Protein AF-A0A410QGA3-F1 (afdb_monomer_lite)

Radius of gyration: 36.35 Å; chains: 1; bounding box: 73×44×109 Å

InterPro domains:
  IPR036890 Histidine kinase/HSP90-like ATPase superfamily [G3DSA:3.30.565.10] (127-209)

Secondary structure (DSSP, 8-state):
---HHHHHHHHHHHHHHHHHHHHHHH-SS--HHHHHHHHHHHHHHHHHHHHHHHHHHHHHHHHHHHHHHHHHHHHHHHHHHHHHHHHHHHHHHHHHHHHHHHHHHHHHHTT-HHHHHHHHHHHHHHHH--------S-HHHHHHHHHHHHHHTTS-EEEEEE----S--SS-HHHHHHHHHHHHHHHHHHHHH--S-EEEEEE--------

Organism: NCBI:txid2507161

Foldseek 3Di:
DQDPVLVVLVVLLVVLVVVLVCVVPVDPDDDPVRVVVSVVSVVSSVVSVVVNVVSVVVVVVVVVVVVVVVVVVVVVVVVVVVVVVVVVVVVVVVVVVVVLVVVLVVCVVVVVVVVSVVSVVVVVCVVVVLPQLDDELDPLVSVLCSVLVSVCPPLQAAEAEADYDDNDDPDDSVVCCVVVNVVSVVLVVVSVPDPDHHYDHYHDDDPPPPD

Structure (mmCIF, N/CA/C/O backbone):
data_AF-A0A410QGA3-F1
#
_entry.id   AF-A0A410QGA3-F1
#
loop_
_atom_site.group_PDB
_atom_site.id
_atom_site.type_symbol
_atom_site.label_atom_id
_atom_site.label_alt_id
_atom_site.label_comp_id
_atom_site.label_asym_id
_atom_site.label_entity_id
_atom_site.label_seq_id
_atom_site.pdbx_PDB_ins_code
_atom_site.Cartn_x
_atom_site.Cartn_y
_atom_site.Cartn_z
_atom_site.occupancy
_atom_site.B_iso_or_equiv
_atom_site.auth_seq_id
_atom_site.auth_comp_id
_atom_site.auth_asym_id
_atom_site.auth_atom_id
_atom_site.pdbx_PDB_model_num
ATOM 1 N N . MET A 1 1 ? 18.712 10.069 -14.260 1.00 44.59 1 MET A N 1
ATOM 2 C CA . MET A 1 1 ? 19.405 10.959 -15.210 1.00 44.59 1 MET A CA 1
ATOM 3 C C . MET A 1 1 ? 19.991 10.062 -16.269 1.00 44.59 1 MET A C 1
ATOM 5 O O . MET A 1 1 ? 20.622 9.086 -15.892 1.00 44.59 1 MET A O 1
ATOM 9 N N . ILE A 1 2 ? 19.687 10.317 -17.537 1.00 56.00 2 ILE A N 1
ATOM 10 C CA . ILE A 1 2 ? 20.274 9.552 -18.640 1.00 56.00 2 ILE A CA 1
ATOM 11 C C . ILE A 1 2 ? 21.758 9.961 -18.711 1.00 56.00 2 ILE A C 1
ATOM 13 O O . ILE A 1 2 ? 22.022 11.168 -18.710 1.00 56.00 2 ILE A O 1
ATOM 17 N N . PRO A 1 3 ? 22.709 9.014 -18.679 1.00 68.19 3 PRO A N 1
ATOM 18 C CA . PRO A 1 3 ? 24.133 9.284 -18.856 1.00 68.19 3 PRO A CA 1
ATOM 19 C C . PRO A 1 3 ? 24.414 10.159 -20.086 1.00 68.19 3 PRO A C 1
ATOM 21 O O . PRO A 1 3 ? 23.788 10.001 -21.133 1.00 68.19 3 PRO A O 1
ATOM 24 N N . GLN A 1 4 ? 25.377 11.082 -19.988 1.00 64.75 4 GLN A N 1
ATOM 25 C CA . GLN A 1 4 ? 25.754 11.947 -21.118 1.00 64.75 4 GLN A CA 1
ATOM 26 C C . GLN A 1 4 ? 26.263 11.146 -22.333 1.00 64.75 4 GLN A C 1
ATOM 28 O O . GLN A 1 4 ? 26.111 11.601 -23.463 1.00 64.75 4 GLN A O 1
ATOM 33 N N . SER A 1 5 ? 26.795 9.935 -22.122 1.00 65.81 5 SER A N 1
ATOM 34 C CA . SER A 1 5 ? 27.219 8.999 -23.175 1.00 65.81 5 SER A CA 1
ATOM 35 C C . SER A 1 5 ? 26.086 8.559 -24.106 1.00 65.81 5 SER A C 1
ATOM 37 O O . SER A 1 5 ? 26.308 8.357 -25.300 1.00 65.81 5 SER A O 1
ATOM 39 N N . ASP A 1 6 ? 24.860 8.454 -23.596 1.00 76.50 6 ASP A N 1
ATOM 40 C CA . ASP A 1 6 ? 23.745 7.861 -24.342 1.00 76.50 6 ASP A CA 1
ATOM 41 C C . ASP A 1 6 ? 23.183 8.846 -25.372 1.00 76.50 6 ASP A C 1
ATOM 43 O O . ASP A 1 6 ? 22.709 8.455 -26.442 1.00 76.50 6 ASP A O 1
ATOM 47 N N . TRP A 1 7 ? 23.317 10.146 -25.093 1.00 81.38 7 TRP A N 1
ATOM 48 C CA . TRP A 1 7 ? 22.999 11.214 -26.038 1.00 81.38 7 TRP A CA 1
ATOM 49 C C . TRP A 1 7 ? 23.918 11.176 -27.257 1.00 81.38 7 TRP A C 1
ATOM 51 O O . TRP A 1 7 ? 23.434 11.282 -28.383 1.00 81.38 7 TRP A O 1
ATOM 61 N N . PHE A 1 8 ? 25.221 10.952 -27.056 1.00 81.69 8 PHE A N 1
ATOM 62 C CA . PHE A 1 8 ? 26.168 10.810 -28.164 1.00 81.69 8 PHE A CA 1
ATOM 63 C C . PHE A 1 8 ? 25.843 9.596 -29.038 1.00 81.69 8 PHE A C 1
ATOM 65 O O . PHE A 1 8 ? 25.828 9.728 -30.260 1.00 81.69 8 PHE A O 1
ATOM 72 N N . SER A 1 9 ? 25.513 8.446 -28.436 1.00 82.00 9 SER A N 1
ATOM 73 C CA . SER A 1 9 ? 25.110 7.246 -29.187 1.00 82.00 9 SER A CA 1
ATOM 74 C C . SER A 1 9 ? 23.821 7.476 -29.989 1.00 82.00 9 SER A C 1
ATOM 76 O O . SER A 1 9 ? 23.751 7.153 -31.174 1.00 82.00 9 SER A O 1
ATOM 78 N N . THR A 1 10 ? 22.823 8.136 -29.393 1.00 85.19 10 THR A N 1
ATOM 79 C CA . THR A 1 10 ? 21.545 8.444 -30.061 1.00 85.19 10 THR A CA 1
ATOM 80 C C . THR A 1 10 ? 21.729 9.383 -31.257 1.00 85.19 10 THR A C 1
ATOM 82 O O . THR A 1 10 ? 21.178 9.149 -32.337 1.00 85.19 10 THR A O 1
ATOM 85 N N . ILE A 1 11 ? 22.530 10.439 -31.086 1.00 87.50 11 ILE A N 1
ATOM 86 C CA . ILE A 1 11 ? 22.855 11.387 -32.158 1.00 87.50 11 ILE A CA 1
ATOM 87 C C . ILE A 1 11 ? 23.647 10.676 -33.262 1.00 87.50 11 ILE A C 1
ATOM 89 O O . ILE A 1 11 ? 23.339 10.849 -34.439 1.00 87.50 11 ILE A O 1
ATOM 93 N N . PHE A 1 12 ? 24.612 9.826 -32.897 1.00 86.56 12 PHE A N 1
ATOM 94 C CA . PHE A 1 12 ? 25.400 9.046 -33.849 1.00 86.56 12 PHE A CA 1
ATOM 95 C C . PHE A 1 12 ? 24.529 8.106 -34.695 1.00 86.56 12 PHE A C 1
ATOM 97 O O . PHE A 1 12 ? 24.629 8.129 -35.920 1.00 86.56 12 PHE A O 1
ATOM 104 N N . VAL A 1 13 ? 23.626 7.338 -34.074 1.00 89.75 13 VAL A N 1
ATOM 105 C CA . VAL A 1 13 ? 22.686 6.451 -34.787 1.00 89.75 13 VAL A CA 1
ATOM 106 C C . VAL A 1 13 ? 21.784 7.250 -35.735 1.00 89.75 13 VAL A C 1
ATOM 108 O O . VAL A 1 13 ? 21.559 6.842 -36.877 1.00 89.75 13 VAL A O 1
ATOM 111 N N . SER A 1 14 ? 21.308 8.420 -35.301 1.00 88.94 14 SER A N 1
ATOM 112 C CA . SER A 1 14 ? 20.439 9.289 -36.109 1.00 88.94 14 SER A CA 1
ATOM 113 C C . SER A 1 14 ? 21.168 9.878 -37.325 1.00 88.94 14 SER A C 1
ATOM 115 O O . SER A 1 14 ? 20.629 9.902 -38.428 1.00 88.94 14 SER A O 1
ATOM 117 N N . LEU A 1 15 ? 22.421 10.309 -37.159 1.00 89.94 15 LEU A N 1
ATOM 118 C CA . LEU A 1 15 ? 23.240 10.829 -38.259 1.00 89.94 15 LEU A CA 1
ATOM 119 C C . LEU A 1 15 ? 23.671 9.725 -39.232 1.00 89.94 15 LEU A C 1
ATOM 121 O O . LEU A 1 15 ? 23.645 9.928 -40.445 1.00 89.94 15 LEU A O 1
ATOM 125 N N . ALA A 1 16 ? 24.039 8.552 -38.715 1.00 88.50 16 ALA A N 1
ATOM 126 C CA . ALA A 1 16 ? 24.460 7.423 -39.535 1.00 88.50 16 ALA A CA 1
ATOM 127 C C . ALA A 1 16 ? 23.301 6.859 -40.375 1.00 88.50 16 ALA A C 1
ATOM 129 O O . ALA A 1 16 ? 23.488 6.592 -41.560 1.00 88.50 16 ALA A O 1
ATOM 130 N N . SER A 1 17 ? 22.096 6.755 -39.806 1.00 88.88 17 SER A N 1
ATOM 131 C CA . SER A 1 17 ? 20.896 6.348 -40.555 1.00 88.88 17 SER A CA 1
ATOM 132 C C . SER A 1 17 ? 20.507 7.363 -41.635 1.00 88.88 17 SER A C 1
ATOM 134 O O . SER A 1 17 ? 20.181 6.971 -42.756 1.00 88.88 17 SER A O 1
ATOM 136 N N . LEU A 1 18 ? 20.626 8.667 -41.358 1.00 90.00 18 LEU A N 1
ATOM 137 C CA . LEU A 1 18 ? 20.411 9.714 -42.361 1.00 90.00 18 LEU A CA 1
ATOM 138 C C . LEU A 1 18 ? 21.442 9.635 -43.501 1.00 90.00 18 LEU A C 1
ATOM 140 O O . LEU A 1 18 ? 21.077 9.721 -44.672 1.00 90.00 18 LEU A O 1
ATOM 144 N N . TYR A 1 19 ? 22.721 9.419 -43.179 1.00 88.38 19 TYR A N 1
ATOM 145 C CA . TYR A 1 19 ? 23.780 9.234 -44.176 1.00 88.38 19 TYR A CA 1
ATOM 146 C C . TYR A 1 19 ? 23.541 8.006 -45.066 1.00 88.38 19 TYR A C 1
ATOM 148 O O . TYR A 1 19 ? 23.696 8.088 -46.288 1.00 88.38 19 TYR A O 1
ATOM 156 N N . GLN A 1 20 ? 23.133 6.881 -44.468 1.00 87.25 20 GLN A N 1
ATOM 157 C CA . GLN A 1 20 ? 22.775 5.659 -45.192 1.00 87.25 20 GLN A CA 1
ATOM 158 C C . GLN A 1 20 ? 21.596 5.906 -46.140 1.00 87.25 20 GLN A C 1
ATOM 160 O O . GLN A 1 20 ? 21.662 5.535 -47.311 1.00 87.25 20 GLN A O 1
ATOM 165 N N . PHE A 1 21 ? 20.553 6.592 -45.664 1.00 88.44 21 PHE A N 1
ATOM 166 C CA . PHE A 1 21 ? 19.377 6.937 -46.460 1.00 88.44 21 PHE A CA 1
ATOM 167 C C . PHE A 1 21 ? 19.730 7.836 -47.654 1.00 88.44 21 PHE A C 1
ATOM 169 O O . PHE A 1 21 ? 19.384 7.522 -48.790 1.00 88.44 21 PHE A O 1
ATOM 176 N N . VAL A 1 22 ? 20.483 8.918 -47.431 1.00 88.38 22 VAL A N 1
ATOM 177 C CA . VAL A 1 22 ? 20.913 9.826 -48.510 1.00 88.38 22 VAL A CA 1
ATOM 178 C C . VAL A 1 22 ? 21.807 9.102 -49.514 1.00 88.38 22 VAL A C 1
ATOM 180 O O . VAL A 1 22 ? 21.615 9.252 -50.719 1.00 88.38 22 VAL A O 1
ATOM 183 N N . SER A 1 23 ? 22.748 8.280 -49.042 1.00 83.81 23 SER A N 1
ATOM 184 C CA . SER A 1 23 ? 23.630 7.511 -49.925 1.00 83.81 23 SER A CA 1
ATOM 185 C C . SER A 1 23 ? 22.852 6.534 -50.803 1.00 83.81 23 SER A C 1
ATOM 187 O O . SER A 1 23 ? 23.203 6.397 -51.973 1.00 83.81 23 SER A O 1
ATOM 189 N N . PHE A 1 24 ? 21.796 5.911 -50.265 1.00 84.44 24 PHE A N 1
ATOM 190 C CA . PHE A 1 24 ? 20.929 4.988 -50.997 1.00 84.44 24 PHE A CA 1
ATOM 191 C C . PHE A 1 24 ? 20.156 5.670 -52.137 1.00 84.44 24 PHE A C 1
ATOM 193 O O . PHE A 1 24 ? 20.068 5.120 -53.229 1.00 84.44 24 PHE A O 1
ATOM 200 N N . PHE A 1 25 ? 19.620 6.874 -51.902 1.00 83.56 25 PHE A N 1
ATOM 201 C CA . PHE A 1 25 ? 18.799 7.595 -52.886 1.00 83.56 25 PHE A CA 1
ATOM 202 C C . PHE A 1 25 ? 19.602 8.444 -53.879 1.00 83.56 25 PHE A C 1
ATOM 204 O O . PHE A 1 25 ? 19.176 8.612 -55.020 1.00 83.56 25 PHE A O 1
ATOM 211 N N . ALA A 1 26 ? 20.742 9.004 -53.466 1.00 81.75 26 ALA A N 1
ATOM 212 C CA . ALA A 1 26 ? 21.523 9.915 -54.304 1.00 81.75 26 ALA A CA 1
ATOM 213 C C . ALA A 1 26 ? 22.418 9.190 -55.323 1.00 81.75 26 ALA A C 1
ATOM 215 O O . ALA A 1 26 ? 22.763 9.768 -56.353 1.00 81.75 26 ALA A O 1
ATOM 216 N N . ASN A 1 27 ? 22.797 7.935 -55.057 1.00 75.69 27 ASN A N 1
ATOM 217 C CA . ASN A 1 27 ? 23.694 7.172 -55.923 1.00 75.69 27 ASN A CA 1
ATOM 218 C C . ASN A 1 27 ? 22.925 6.033 -56.608 1.00 75.69 27 ASN A C 1
ATOM 220 O O . ASN A 1 27 ? 22.592 5.036 -55.979 1.00 75.69 27 ASN A O 1
ATOM 224 N N . GLY A 1 28 ? 22.663 6.166 -57.914 1.00 66.62 28 GLY A N 1
ATOM 225 C CA . GLY A 1 28 ? 21.953 5.147 -58.707 1.00 66.62 28 GLY A CA 1
ATOM 226 C C . GLY A 1 28 ? 22.760 3.868 -58.990 1.00 66.62 28 GLY A C 1
ATOM 227 O O . GLY A 1 28 ? 22.187 2.848 -59.360 1.00 66.62 28 GLY A O 1
ATOM 228 N N . SER A 1 29 ? 24.083 3.901 -58.800 1.00 75.88 29 SER A N 1
ATOM 229 C CA . SER A 1 29 ? 24.975 2.737 -58.871 1.00 75.88 29 SER A CA 1
ATOM 230 C C . SER A 1 29 ? 26.088 2.873 -57.836 1.00 75.88 29 SER A C 1
ATOM 232 O O . SER A 1 29 ? 26.746 3.913 -57.787 1.00 75.88 29 SER A O 1
ATOM 234 N N . PHE A 1 30 ? 26.334 1.829 -57.043 1.00 78.38 30 PHE A N 1
ATOM 235 C CA . PHE A 1 30 ? 27.370 1.844 -56.008 1.00 78.38 30 PHE A CA 1
ATOM 236 C C . PHE A 1 30 ? 28.680 1.247 -56.518 1.00 78.38 30 PHE A C 1
ATOM 238 O O . PHE A 1 30 ? 28.709 0.127 -57.030 1.00 78.38 30 PHE A O 1
ATOM 245 N N . GLY A 1 31 ? 29.787 1.964 -56.320 1.00 85.06 31 GLY A N 1
ATOM 246 C CA . GLY A 1 31 ? 31.123 1.385 -56.478 1.00 85.06 31 GLY A CA 1
ATOM 247 C C . GLY A 1 31 ? 31.445 0.388 -55.354 1.00 85.06 31 GLY A C 1
ATOM 248 O O . GLY A 1 31 ? 30.898 0.480 -54.254 1.00 85.06 31 GLY A O 1
ATOM 249 N N . GLN A 1 32 ? 32.383 -0.537 -55.587 1.00 84.44 32 GLN A N 1
ATOM 250 C CA . GLN A 1 32 ? 32.784 -1.553 -54.593 1.00 84.44 32 GLN A CA 1
ATOM 251 C C . GLN A 1 32 ? 33.239 -0.941 -53.253 1.00 84.44 32 GLN A C 1
ATOM 253 O O . GLN A 1 32 ? 32.842 -1.413 -52.191 1.00 84.44 32 GLN A O 1
ATOM 258 N N . PHE A 1 33 ? 33.996 0.162 -53.286 1.00 84.81 33 PHE A N 1
ATOM 259 C CA . PHE A 1 33 ? 34.420 0.878 -52.076 1.00 84.81 33 PHE A CA 1
ATOM 260 C C . PHE A 1 33 ? 33.249 1.487 -51.290 1.00 84.81 33 PHE A C 1
ATOM 262 O O . PHE A 1 33 ? 33.234 1.420 -50.063 1.00 84.81 33 PHE A O 1
ATOM 269 N N . GLN A 1 34 ? 32.246 2.046 -51.976 1.00 84.00 34 GLN A N 1
ATOM 270 C CA . GLN A 1 34 ? 31.063 2.619 -51.323 1.00 84.00 34 GLN A CA 1
ATOM 271 C C . GLN A 1 34 ? 30.225 1.535 -50.639 1.00 84.00 34 GLN A C 1
ATOM 273 O O . GLN A 1 34 ? 29.766 1.742 -49.519 1.00 84.00 34 GLN A O 1
ATOM 278 N N . MET A 1 35 ? 30.083 0.359 -51.261 1.00 84.81 35 MET A N 1
ATOM 279 C CA . MET A 1 35 ? 29.397 -0.778 -50.636 1.00 84.81 35 MET A CA 1
ATOM 280 C C . MET A 1 35 ? 30.073 -1.218 -49.333 1.00 84.81 35 MET A C 1
ATOM 282 O O . MET A 1 35 ? 29.385 -1.437 -48.339 1.00 84.81 35 MET A O 1
ATOM 286 N N . ILE A 1 36 ? 31.408 -1.288 -49.300 1.00 89.19 36 ILE A N 1
ATOM 287 C CA . ILE A 1 36 ? 32.149 -1.651 -48.081 1.00 89.19 36 ILE A CA 1
ATOM 288 C C . ILE A 1 36 ? 31.899 -0.626 -46.962 1.00 89.19 36 ILE A C 1
ATOM 290 O O . ILE A 1 36 ? 31.617 -1.014 -45.829 1.00 89.19 36 ILE A O 1
ATOM 294 N N . ILE A 1 37 ? 31.934 0.674 -47.276 1.00 88.00 37 ILE A N 1
ATOM 295 C CA . ILE A 1 37 ? 31.664 1.747 -46.302 1.00 88.00 37 ILE A CA 1
ATOM 296 C C . ILE A 1 37 ? 30.231 1.654 -45.758 1.00 88.00 37 ILE A C 1
ATOM 298 O O . ILE A 1 37 ? 30.026 1.785 -44.550 1.00 88.00 37 ILE A O 1
ATOM 302 N N . LEU A 1 38 ? 29.245 1.387 -46.619 1.00 87.31 38 LEU A N 1
ATOM 303 C CA . LEU A 1 38 ? 27.849 1.224 -46.207 1.00 87.31 38 LEU A CA 1
ATOM 304 C C . LEU A 1 38 ? 27.666 0.018 -45.280 1.00 87.31 38 LEU A C 1
ATOM 306 O O . LEU A 1 38 ? 27.016 0.148 -44.247 1.00 87.31 38 LEU A O 1
ATOM 310 N N . ILE A 1 39 ? 28.283 -1.126 -45.591 1.00 89.88 39 ILE A N 1
ATOM 311 C CA . ILE A 1 39 ? 28.219 -2.328 -44.743 1.00 89.88 39 ILE A CA 1
ATOM 312 C C . ILE A 1 39 ? 28.819 -2.052 -43.359 1.00 89.88 39 ILE A C 1
ATOM 314 O O . ILE A 1 39 ? 28.205 -2.380 -42.344 1.00 89.88 39 ILE A O 1
ATOM 318 N N . ILE A 1 40 ? 29.987 -1.404 -43.301 1.00 91.50 40 ILE A N 1
ATOM 319 C CA . ILE A 1 40 ? 30.635 -1.035 -42.033 1.00 91.50 40 ILE A CA 1
ATOM 320 C C . ILE A 1 40 ? 29.764 -0.049 -41.247 1.00 91.50 40 ILE A C 1
ATOM 322 O O . ILE A 1 40 ? 29.589 -0.211 -40.040 1.00 91.50 40 ILE A O 1
ATOM 326 N N . SER A 1 41 ? 29.179 0.944 -41.921 1.00 88.75 41 SER A N 1
ATOM 327 C CA . SER A 1 41 ? 28.261 1.901 -41.300 1.00 88.75 41 SER A CA 1
ATOM 328 C C . SER A 1 41 ? 27.035 1.201 -40.706 1.00 88.75 41 SER A C 1
ATOM 330 O O . SER A 1 41 ? 26.681 1.476 -39.561 1.00 88.75 41 SER A O 1
ATOM 332 N N . ILE A 1 42 ? 26.430 0.257 -41.436 1.00 90.56 42 ILE A N 1
ATOM 333 C CA . ILE A 1 42 ? 25.271 -0.521 -40.975 1.00 90.56 42 ILE A CA 1
ATOM 334 C C . ILE A 1 42 ? 25.635 -1.363 -39.748 1.00 90.56 42 ILE A C 1
ATOM 336 O O . ILE A 1 42 ? 24.894 -1.377 -38.760 1.00 90.56 42 ILE A O 1
ATOM 340 N N . LEU A 1 43 ? 26.784 -2.039 -39.769 1.00 92.81 43 LEU A N 1
ATOM 341 C CA . LEU A 1 43 ? 27.276 -2.803 -38.621 1.00 92.81 43 LEU A CA 1
ATOM 342 C C . LEU A 1 43 ? 27.504 -1.901 -37.401 1.00 92.81 43 LEU A C 1
ATOM 344 O O . LEU A 1 43 ? 27.057 -2.234 -36.305 1.00 92.81 43 LEU A O 1
ATOM 348 N N . GLY A 1 44 ? 28.114 -0.730 -37.601 1.00 90.44 44 GLY A N 1
ATOM 349 C CA . GLY A 1 44 ? 28.316 0.263 -36.547 1.00 90.44 44 GLY A CA 1
ATOM 350 C C . GLY A 1 44 ? 27.001 0.757 -35.943 1.00 90.44 44 GLY A C 1
ATOM 351 O O . GLY A 1 44 ? 26.870 0.819 -34.721 1.00 90.44 44 GLY A O 1
ATOM 352 N N . THR A 1 45 ? 25.993 1.040 -36.776 1.00 91.38 45 THR A N 1
ATOM 353 C CA . THR A 1 45 ? 24.663 1.435 -36.287 1.00 91.38 45 THR A CA 1
ATOM 354 C C . THR A 1 45 ? 23.975 0.324 -35.505 1.00 91.38 45 THR A C 1
ATOM 356 O O . THR A 1 45 ? 23.411 0.599 -34.451 1.00 91.38 45 THR A O 1
ATOM 359 N N . ASN A 1 46 ? 24.064 -0.930 -35.957 1.00 91.31 46 ASN A N 1
ATOM 360 C CA . ASN A 1 46 ? 23.488 -2.064 -35.230 1.00 91.31 46 ASN A CA 1
ATOM 361 C C . ASN A 1 46 ? 24.150 -2.245 -33.861 1.00 91.31 46 ASN A C 1
ATOM 363 O O . ASN A 1 46 ? 23.458 -2.428 -32.863 1.00 91.31 46 ASN A O 1
ATOM 367 N N . PHE A 1 47 ? 25.477 -2.132 -33.793 1.00 92.44 47 PHE A N 1
ATOM 368 C CA . PHE A 1 47 ? 26.200 -2.218 -32.527 1.00 92.44 47 PHE A CA 1
ATOM 369 C C . PHE A 1 47 ? 25.806 -1.092 -31.558 1.00 92.44 47 PHE A C 1
ATOM 371 O O . PHE A 1 47 ? 25.547 -1.346 -30.383 1.00 92.44 47 PHE A O 1
ATOM 378 N N . ALA A 1 48 ? 25.689 0.143 -32.055 1.00 90.50 48 ALA A N 1
ATOM 379 C CA . ALA A 1 48 ? 25.243 1.279 -31.250 1.00 90.50 48 ALA A CA 1
ATOM 380 C C . ALA A 1 48 ? 23.800 1.105 -30.738 1.00 90.50 48 ALA A C 1
ATOM 382 O O . ALA A 1 48 ? 23.514 1.446 -29.589 1.00 90.50 48 ALA A O 1
ATOM 383 N N . ILE A 1 49 ? 22.908 0.532 -31.555 1.00 90.56 49 ILE A N 1
ATOM 384 C CA . ILE A 1 49 ? 21.533 0.202 -31.152 1.00 90.56 49 ILE A CA 1
ATOM 385 C C . ILE A 1 49 ? 21.526 -0.852 -30.040 1.00 90.56 49 ILE A C 1
ATOM 387 O O . ILE A 1 49 ? 20.820 -0.661 -29.053 1.00 90.56 49 ILE A O 1
ATOM 391 N N . LEU A 1 50 ? 22.316 -1.926 -30.158 1.00 91.31 50 LEU A N 1
ATOM 392 C CA . LEU A 1 50 ? 22.416 -2.959 -29.116 1.00 91.31 50 LEU A CA 1
ATOM 393 C C . LEU A 1 50 ? 22.908 -2.371 -27.786 1.00 91.31 50 LEU A C 1
ATOM 395 O O . LEU A 1 50 ? 22.289 -2.587 -26.748 1.00 91.31 50 LEU A O 1
ATOM 399 N N . PHE A 1 51 ? 23.953 -1.542 -27.827 1.00 90.31 51 PHE A N 1
ATOM 400 C CA . PHE A 1 51 ? 24.469 -0.859 -26.639 1.00 90.31 51 PHE A CA 1
ATOM 401 C C . PHE A 1 51 ? 23.423 0.055 -25.972 1.00 90.31 51 PHE A C 1
ATOM 403 O O . PHE A 1 51 ? 23.285 0.095 -24.744 1.00 90.31 51 PHE A O 1
ATOM 410 N N . LEU A 1 52 ? 22.669 0.797 -26.787 1.00 89.56 52 LEU A N 1
ATOM 411 C CA . LEU A 1 52 ? 21.623 1.693 -26.303 1.00 89.56 52 LEU A CA 1
ATOM 412 C C . LEU A 1 52 ? 20.443 0.906 -25.719 1.00 89.56 52 LEU A C 1
ATOM 414 O O . LEU A 1 52 ? 19.890 1.306 -24.694 1.00 89.56 52 LEU A O 1
ATOM 418 N N . TYR A 1 53 ? 20.089 -0.227 -26.329 1.00 91.12 53 TYR A N 1
ATOM 419 C CA . TYR A 1 53 ? 19.056 -1.128 -25.829 1.00 91.12 53 TYR A CA 1
ATOM 420 C C . TYR A 1 53 ? 19.399 -1.668 -24.438 1.00 91.12 53 TYR A C 1
ATOM 422 O O . TYR A 1 53 ? 18.575 -1.549 -23.531 1.00 91.12 53 TYR A O 1
ATOM 430 N N . ASP A 1 54 ? 20.617 -2.177 -24.237 1.00 91.06 54 ASP A N 1
ATOM 431 C CA . ASP A 1 54 ? 21.056 -2.708 -22.939 1.00 91.06 54 ASP A CA 1
ATOM 432 C C . ASP A 1 54 ? 21.012 -1.638 -21.841 1.00 91.06 54 ASP A C 1
ATOM 434 O O . ASP A 1 54 ? 20.509 -1.870 -20.736 1.00 91.06 54 ASP A O 1
ATOM 438 N N . THR A 1 55 ? 21.469 -0.425 -22.162 1.00 88.62 55 THR A N 1
ATOM 439 C CA . THR A 1 55 ? 21.442 0.703 -21.223 1.00 88.62 55 THR A CA 1
ATOM 440 C C . THR A 1 55 ? 20.010 1.115 -20.875 1.00 88.62 55 THR A C 1
ATOM 442 O O . THR A 1 55 ? 19.677 1.309 -19.697 1.00 88.62 55 THR A O 1
ATOM 445 N N . LEU A 1 56 ? 19.125 1.202 -21.876 1.00 89.69 56 LEU A N 1
ATOM 446 C CA . LEU A 1 56 ? 17.710 1.492 -21.651 1.00 89.69 56 LEU A CA 1
ATOM 447 C C . LEU A 1 56 ? 17.055 0.412 -20.792 1.00 89.69 56 LEU A C 1
ATOM 449 O O . LEU A 1 56 ? 16.382 0.753 -19.816 1.00 89.69 56 LEU A O 1
ATOM 453 N N . TYR A 1 57 ? 17.289 -0.860 -21.107 1.00 92.75 57 TYR A N 1
ATOM 454 C CA . TYR A 1 57 ? 16.748 -1.994 -20.368 1.00 92.75 57 TYR A CA 1
ATOM 455 C C . TYR A 1 57 ? 17.163 -1.950 -18.894 1.00 92.75 57 TYR A C 1
ATOM 457 O O . TYR A 1 57 ? 16.304 -2.007 -18.009 1.00 92.75 57 TYR A O 1
ATOM 465 N N . LEU A 1 58 ? 18.452 -1.741 -18.611 1.00 91.69 58 LEU A N 1
ATOM 466 C CA . LEU A 1 58 ? 18.961 -1.645 -17.243 1.00 91.69 58 LEU A CA 1
ATOM 467 C C . LEU A 1 58 ? 18.333 -0.468 -16.483 1.00 91.69 58 LEU A C 1
ATOM 469 O O . LEU A 1 58 ? 17.894 -0.616 -15.339 1.00 91.69 58 LEU A O 1
ATOM 473 N N . SER A 1 59 ? 18.229 0.697 -17.129 1.00 89.62 59 SER A N 1
ATOM 474 C CA . SER A 1 59 ? 17.627 1.889 -16.523 1.00 89.62 59 SER A CA 1
ATOM 475 C C . SER A 1 59 ? 16.134 1.704 -16.220 1.00 89.62 59 SER A C 1
ATOM 477 O O . SER A 1 59 ? 15.644 2.140 -15.172 1.00 89.62 59 SER A O 1
ATOM 479 N N . PHE A 1 60 ? 15.409 1.023 -17.111 1.00 90.94 60 PHE A N 1
ATOM 480 C CA . PHE A 1 60 ? 13.989 0.747 -16.954 1.00 90.94 60 PHE A CA 1
ATOM 481 C C . PHE A 1 60 ? 13.746 -0.302 -15.871 1.00 90.94 60 PHE A C 1
ATOM 483 O O . PHE A 1 60 ? 12.857 -0.116 -15.038 1.00 90.94 60 PHE A O 1
ATOM 490 N N . SER A 1 61 ? 14.574 -1.349 -15.823 1.00 94.94 61 SER A N 1
ATOM 491 C CA . SER A 1 61 ? 14.543 -2.363 -14.768 1.00 94.94 61 SER A CA 1
ATOM 492 C C . SER A 1 61 ? 14.759 -1.726 -13.395 1.00 94.94 61 SER A C 1
ATOM 494 O O . SER A 1 61 ? 13.910 -1.858 -12.516 1.00 94.94 61 SER A O 1
ATOM 496 N N . ALA A 1 62 ? 15.811 -0.914 -13.238 1.00 93.88 62 ALA A N 1
ATOM 497 C CA . ALA A 1 62 ? 16.099 -0.217 -11.983 1.00 93.88 62 ALA A CA 1
ATOM 498 C C . ALA A 1 62 ? 14.972 0.749 -11.567 1.00 93.88 62 ALA A C 1
ATOM 500 O O . ALA A 1 62 ? 14.622 0.863 -10.389 1.00 93.88 62 ALA A O 1
ATOM 501 N N . LYS A 1 63 ? 14.361 1.456 -12.529 1.00 93.00 63 LYS A N 1
ATOM 502 C CA . LYS A 1 63 ? 13.216 2.337 -12.254 1.00 93.00 63 LYS A CA 1
ATOM 503 C C . LYS A 1 63 ? 11.985 1.541 -11.820 1.00 93.00 63 LYS A C 1
ATOM 505 O O . LYS A 1 63 ? 11.298 1.961 -10.890 1.00 93.00 63 LYS A O 1
ATOM 510 N N . THR A 1 64 ? 11.718 0.419 -12.479 1.00 95.75 64 THR A N 1
ATOM 511 C CA . THR A 1 64 ? 10.589 -0.467 -12.176 1.00 95.75 64 THR A CA 1
ATOM 512 C C . THR A 1 64 ? 10.740 -1.070 -10.786 1.00 95.75 64 THR A C 1
ATOM 514 O O . THR A 1 64 ? 9.819 -0.965 -9.979 1.00 95.75 64 THR A O 1
ATOM 517 N N . GLU A 1 65 ? 11.924 -1.588 -10.459 1.00 96.56 65 GLU A N 1
ATOM 518 C CA . GLU A 1 65 ? 12.255 -2.096 -9.127 1.00 96.56 65 GLU A CA 1
ATOM 519 C C . GLU A 1 65 ? 12.049 -1.021 -8.052 1.00 96.56 65 GLU A C 1
ATOM 521 O O . GLU A 1 65 ? 11.374 -1.252 -7.051 1.00 96.56 65 GLU A O 1
ATOM 526 N N . LYS A 1 66 ? 12.524 0.208 -8.291 1.00 96.06 66 LYS A N 1
ATOM 527 C CA . LYS A 1 66 ? 12.329 1.327 -7.358 1.00 96.06 66 LYS A CA 1
ATOM 528 C C . LYS A 1 66 ? 10.853 1.680 -7.148 1.00 96.06 66 LYS A C 1
ATOM 530 O O . LYS A 1 66 ? 10.454 2.010 -6.030 1.00 96.06 66 LYS A O 1
ATOM 535 N N . VAL A 1 67 ? 10.040 1.653 -8.206 1.00 97.06 67 VAL A N 1
ATOM 536 C CA . VAL A 1 67 ? 8.590 1.889 -8.103 1.00 97.06 67 VAL A CA 1
ATOM 537 C C . VAL A 1 67 ? 7.924 0.771 -7.304 1.00 97.06 67 VAL A C 1
ATOM 539 O O . VAL A 1 67 ? 7.130 1.070 -6.412 1.00 97.06 67 VAL A O 1
ATOM 542 N N . LEU A 1 68 ? 8.287 -0.485 -7.570 1.00 97.88 68 LEU A N 1
ATOM 543 C CA . LEU A 1 68 ? 7.762 -1.648 -6.861 1.00 97.88 68 LEU A CA 1
ATOM 544 C C . LEU A 1 68 ? 8.112 -1.600 -5.369 1.00 97.88 68 LEU A C 1
ATOM 546 O O . LEU A 1 68 ? 7.221 -1.711 -4.531 1.00 97.88 68 LEU A O 1
ATOM 550 N N . LEU A 1 69 ? 9.374 -1.330 -5.026 1.00 97.88 69 LEU A N 1
ATOM 551 C CA . LEU A 1 69 ? 9.819 -1.160 -3.639 1.00 97.88 69 LEU A CA 1
ATOM 552 C C . LEU A 1 69 ? 9.058 -0.032 -2.934 1.00 97.88 69 LEU A C 1
ATOM 554 O O . LEU A 1 69 ? 8.634 -0.177 -1.790 1.00 97.88 69 LEU A O 1
ATOM 558 N N . LYS A 1 70 ? 8.812 1.090 -3.621 1.00 97.69 70 LYS A N 1
ATOM 559 C CA . LYS A 1 70 ? 8.021 2.194 -3.060 1.00 97.69 70 LYS A CA 1
ATOM 560 C C . LYS A 1 70 ? 6.568 1.787 -2.798 1.00 97.69 70 LYS A C 1
ATOM 562 O O . LYS A 1 70 ? 5.994 2.197 -1.789 1.00 97.69 70 LYS A O 1
ATOM 567 N N . GLN A 1 71 ? 5.966 0.999 -3.689 1.00 97.00 71 GLN A N 1
ATOM 568 C CA . GLN A 1 71 ? 4.618 0.461 -3.493 1.00 97.00 71 GLN A CA 1
ATOM 569 C C . GLN A 1 71 ? 4.571 -0.525 -2.323 1.00 97.00 71 GLN A C 1
ATOM 571 O O . GLN A 1 71 ? 3.674 -0.417 -1.488 1.00 97.00 71 GLN A O 1
ATOM 576 N N . GLN A 1 72 ? 5.554 -1.424 -2.221 1.00 97.38 72 GLN A N 1
ATOM 577 C CA . GLN A 1 72 ? 5.687 -2.356 -1.101 1.00 97.38 72 GLN A CA 1
ATOM 578 C C . GLN A 1 72 ? 5.832 -1.608 0.226 1.00 97.38 72 GLN A C 1
ATOM 580 O O . GLN A 1 72 ? 5.068 -1.876 1.147 1.00 97.38 72 GLN A O 1
ATOM 585 N N . ASN A 1 73 ? 6.716 -0.609 0.310 1.00 97.94 73 ASN A N 1
ATOM 586 C CA . ASN A 1 73 ? 6.873 0.208 1.516 1.00 97.94 73 ASN A CA 1
ATOM 587 C C . ASN A 1 73 ? 5.562 0.890 1.923 1.00 97.94 73 ASN A C 1
ATOM 589 O O . ASN A 1 73 ? 5.176 0.831 3.085 1.00 97.94 73 ASN A O 1
ATOM 593 N N . LYS A 1 74 ? 4.826 1.468 0.967 1.00 97.62 74 LYS A N 1
ATOM 594 C CA . LYS A 1 74 ? 3.525 2.091 1.247 1.00 97.62 74 LYS A CA 1
ATOM 595 C C . LYS A 1 74 ? 2.487 1.076 1.746 1.00 97.62 74 LYS A C 1
ATOM 597 O O . LYS A 1 74 ? 1.669 1.398 2.607 1.00 97.62 74 LYS A O 1
ATOM 602 N N . ALA A 1 75 ? 2.496 -0.144 1.208 1.00 96.69 75 ALA A N 1
ATOM 603 C CA . ALA A 1 75 ? 1.631 -1.223 1.680 1.00 96.69 75 ALA A CA 1
ATOM 604 C C . ALA A 1 75 ? 2.007 -1.664 3.106 1.00 96.69 75 ALA A C 1
ATOM 606 O O . ALA A 1 75 ? 1.120 -1.799 3.947 1.00 96.69 75 ALA A O 1
ATOM 607 N N . TYR A 1 76 ? 3.305 -1.799 3.396 1.00 96.62 76 TYR A N 1
ATOM 608 C CA . TYR A 1 76 ? 3.817 -2.095 4.735 1.00 96.62 76 TYR A CA 1
ATOM 609 C C . TYR A 1 76 ? 3.441 -1.013 5.752 1.00 96.62 76 TYR A C 1
ATOM 611 O O . TYR A 1 76 ? 2.948 -1.338 6.829 1.00 96.62 76 TYR A O 1
ATOM 619 N N . GLU A 1 77 ? 3.594 0.269 5.414 1.00 97.00 77 GLU A N 1
ATOM 620 C CA . GLU A 1 77 ? 3.169 1.382 6.276 1.00 97.00 77 GLU A CA 1
ATOM 621 C C . GLU A 1 77 ? 1.676 1.299 6.611 1.00 97.00 77 GLU A C 1
ATOM 623 O O . GLU A 1 77 ? 1.286 1.421 7.772 1.00 97.00 77 GLU A O 1
ATOM 628 N N . LYS A 1 78 ? 0.834 1.015 5.609 1.00 96.06 78 LYS A N 1
ATOM 629 C CA . LYS A 1 78 ? -0.606 0.823 5.817 1.00 96.06 78 LYS A CA 1
ATOM 630 C C . LYS A 1 78 ? -0.898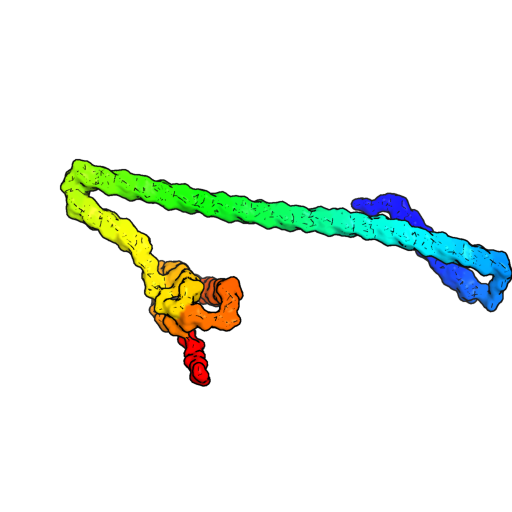 -0.379 6.720 1.00 96.06 78 LYS A C 1
ATOM 632 O O . LYS A 1 78 ? -1.783 -0.303 7.568 1.00 96.06 78 LYS A O 1
ATOM 637 N N . GLN A 1 79 ? -0.168 -1.480 6.556 1.00 92.88 79 GLN A N 1
ATOM 638 C CA . GLN A 1 79 ? -0.317 -2.660 7.406 1.00 92.88 79 GLN A CA 1
ATOM 639 C C . GLN A 1 79 ? 0.075 -2.365 8.861 1.00 92.88 79 GLN A C 1
ATOM 641 O O . GLN A 1 79 ? -0.624 -2.793 9.779 1.00 92.88 79 GLN A O 1
ATOM 646 N N . LEU A 1 80 ? 1.146 -1.597 9.079 1.00 96.00 80 LEU A N 1
ATOM 647 C CA . LEU A 1 80 ? 1.557 -1.158 10.413 1.00 96.00 80 LEU A CA 1
ATOM 648 C C . LEU A 1 80 ? 0.514 -0.242 11.061 1.00 96.00 80 LEU A C 1
ATOM 650 O O . LEU A 1 80 ? 0.231 -0.402 12.246 1.00 96.00 80 LEU A O 1
ATOM 654 N N . ASP A 1 81 ? -0.088 0.679 10.306 1.00 96.31 81 ASP A N 1
ATOM 655 C CA . ASP A 1 81 ? -1.172 1.535 10.806 1.00 96.31 81 ASP A CA 1
ATOM 656 C C . ASP A 1 81 ? -2.399 0.713 11.242 1.00 96.31 81 ASP A C 1
ATOM 658 O O . ASP A 1 81 ? -2.929 0.906 12.337 1.00 96.31 81 ASP A O 1
ATOM 662 N N . LEU A 1 82 ? -2.807 -0.270 10.432 1.00 93.62 82 LEU A N 1
ATOM 663 C CA . LEU A 1 82 ? -3.891 -1.192 10.787 1.00 93.62 82 LEU A CA 1
ATOM 664 C C . LEU A 1 82 ? -3.562 -2.009 12.042 1.00 93.62 82 LEU A C 1
ATOM 666 O O . LEU A 1 82 ? -4.411 -2.159 12.920 1.00 93.62 82 LEU A O 1
ATOM 670 N N . MET A 1 83 ? -2.327 -2.503 12.154 1.00 93.81 83 MET A N 1
ATOM 671 C CA . MET A 1 83 ? -1.877 -3.238 13.335 1.00 93.81 83 MET A CA 1
ATOM 672 C C . MET A 1 83 ? -1.901 -2.356 14.588 1.00 93.81 83 MET A C 1
ATOM 674 O O . MET A 1 83 ? -2.383 -2.802 15.626 1.00 93.81 83 MET A O 1
ATOM 678 N N . ARG A 1 84 ? -1.449 -1.098 14.501 1.00 91.88 84 ARG A N 1
ATOM 679 C CA . ARG A 1 84 ? -1.508 -0.143 15.621 1.00 91.88 84 ARG A CA 1
ATOM 680 C C . ARG A 1 84 ? -2.942 0.095 16.079 1.00 91.88 84 ARG A C 1
ATOM 682 O O . ARG A 1 84 ? -3.230 -0.088 17.254 1.00 91.88 84 ARG A O 1
ATOM 689 N N . LYS A 1 85 ? -3.856 0.375 15.148 1.00 91.81 85 LYS A N 1
ATOM 690 C CA . LYS A 1 85 ? -5.288 0.537 15.452 1.00 91.81 85 LYS A CA 1
ATOM 691 C C . LYS A 1 85 ? -5.889 -0.711 16.100 1.00 91.81 85 LYS A C 1
ATOM 693 O O . LYS A 1 85 ? -6.683 -0.605 17.032 1.00 91.81 85 LYS A O 1
ATOM 698 N N . SER A 1 86 ? -5.491 -1.897 15.641 1.00 89.06 86 SER A N 1
ATOM 699 C CA . SER A 1 86 ? -5.903 -3.156 16.264 1.00 89.06 86 SER A CA 1
ATOM 700 C C . SER A 1 86 ? -5.379 -3.274 17.696 1.00 89.06 86 SER A C 1
ATOM 702 O O . SER A 1 86 ? -6.142 -3.656 18.580 1.00 89.06 86 SER A O 1
ATOM 704 N N . LEU A 1 87 ? -4.111 -2.943 17.948 1.00 91.88 87 LEU A N 1
ATOM 705 C CA . LEU A 1 87 ? -3.535 -2.977 19.295 1.00 91.88 87 LEU A CA 1
ATOM 706 C C . LEU A 1 87 ? -4.223 -1.983 20.232 1.00 91.88 87 LEU A C 1
ATOM 708 O O . LEU A 1 87 ? -4.577 -2.360 21.349 1.00 91.88 87 LEU A O 1
ATOM 712 N N . ASP A 1 88 ? -4.492 -0.767 19.758 1.00 91.06 88 ASP A N 1
ATOM 713 C CA . ASP A 1 88 ? -5.229 0.244 20.519 1.00 91.06 88 ASP A CA 1
ATOM 714 C C . ASP A 1 88 ? -6.631 -0.266 20.884 1.00 91.06 88 ASP A C 1
ATOM 716 O O . ASP A 1 88 ? -7.045 -0.177 22.040 1.00 91.06 88 ASP A O 1
ATOM 720 N N . SER A 1 89 ? -7.336 -0.906 19.942 1.00 85.12 89 SER A N 1
ATOM 721 C CA . SER A 1 89 ? -8.659 -1.489 20.209 1.00 85.12 89 SER A CA 1
ATOM 722 C C . SER A 1 89 ? -8.618 -2.577 21.291 1.00 85.12 89 SER A C 1
ATOM 724 O O . SER A 1 89 ? -9.457 -2.595 22.194 1.00 85.12 89 SER A O 1
ATOM 726 N N . VAL A 1 90 ? -7.599 -3.444 21.265 1.00 88.38 90 VAL A N 1
ATOM 727 C CA . VAL A 1 90 ? -7.394 -4.485 22.282 1.00 88.38 90 VAL A CA 1
ATOM 728 C C . VAL A 1 90 ? -7.082 -3.853 23.637 1.00 88.38 90 VAL A C 1
ATOM 730 O O . VAL A 1 90 ? -7.586 -4.311 24.665 1.00 88.38 90 VAL A O 1
ATOM 733 N N . GLN A 1 91 ? -6.285 -2.783 23.661 1.00 90.25 91 GLN A N 1
ATOM 734 C CA . GLN A 1 91 ? -5.984 -2.053 24.887 1.00 90.25 91 GLN A CA 1
ATOM 735 C C . GLN A 1 91 ? -7.245 -1.432 25.499 1.00 90.25 91 GLN A C 1
ATOM 737 O O . GLN A 1 91 ? -7.434 -1.539 26.715 1.00 90.25 91 GLN A O 1
ATOM 742 N N . THR A 1 92 ? -8.127 -0.858 24.679 1.00 87.69 92 THR A N 1
ATOM 743 C CA . THR A 1 92 ? -9.426 -0.333 25.119 1.00 87.69 92 THR A CA 1
ATOM 744 C C . THR A 1 92 ? -10.306 -1.433 25.705 1.00 87.69 92 THR A C 1
ATOM 746 O O . THR A 1 92 ? -10.818 -1.278 26.814 1.00 87.69 92 THR A O 1
ATOM 749 N N . VAL A 1 93 ? -10.425 -2.580 25.027 1.00 85.75 93 VAL A N 1
ATOM 750 C CA . VAL A 1 93 ? -11.186 -3.733 25.540 1.00 85.75 93 VAL A CA 1
ATOM 751 C C . VAL A 1 93 ? -10.625 -4.201 26.884 1.00 85.75 93 VAL A C 1
ATOM 753 O O . VAL A 1 93 ? -11.374 -4.359 27.848 1.00 85.75 93 VAL A O 1
ATOM 756 N N . ARG A 1 94 ? -9.299 -4.352 26.996 1.00 89.69 94 ARG A N 1
ATOM 757 C CA . ARG A 1 94 ? -8.642 -4.761 28.246 1.00 89.69 94 ARG A CA 1
ATOM 758 C C . ARG A 1 94 ? -8.909 -3.776 29.385 1.00 89.69 94 ARG A C 1
ATOM 760 O O . ARG A 1 94 ? -9.135 -4.199 30.518 1.00 89.69 94 ARG A O 1
ATOM 767 N N . HIS A 1 95 ? -8.865 -2.475 29.103 1.00 87.88 95 HIS A N 1
ATOM 768 C CA . HIS A 1 95 ? -9.159 -1.434 30.085 1.00 87.88 95 HIS A CA 1
ATOM 769 C C . HIS A 1 95 ? -10.614 -1.509 30.568 1.00 87.88 95 HIS A C 1
ATOM 771 O O . HIS A 1 95 ? -10.858 -1.504 31.774 1.00 87.88 95 HIS A O 1
ATOM 777 N N . ASN A 1 96 ? -11.566 -1.663 29.646 1.00 86.69 96 ASN A N 1
ATOM 778 C CA . ASN A 1 96 ? -12.983 -1.784 29.984 1.00 86.69 96 ASN A CA 1
ATOM 779 C C . ASN A 1 96 ? -13.251 -3.027 30.841 1.00 86.69 96 ASN A C 1
ATOM 781 O O . ASN A 1 96 ? -13.867 -2.915 31.898 1.00 86.69 96 ASN A O 1
ATOM 785 N N . ILE A 1 97 ? -12.698 -4.186 30.464 1.00 89.38 97 ILE A N 1
ATOM 786 C CA . ILE A 1 97 ? -12.800 -5.419 31.261 1.00 89.38 97 ILE A CA 1
ATOM 787 C C . ILE A 1 97 ? -12.240 -5.203 32.670 1.00 89.38 97 ILE A C 1
ATOM 789 O O . ILE A 1 97 ? -12.886 -5.568 33.651 1.00 89.38 97 ILE A O 1
ATOM 793 N N . LYS A 1 98 ? -11.061 -4.579 32.797 1.00 90.69 98 LYS A N 1
ATOM 794 C CA . LYS A 1 98 ? -10.470 -4.278 34.108 1.00 90.69 98 LYS A CA 1
ATOM 795 C C . LYS A 1 98 ? -11.410 -3.423 34.964 1.00 90.69 98 LYS A C 1
ATOM 797 O O . LYS A 1 98 ? -11.576 -3.718 36.146 1.00 90.69 98 LYS A O 1
ATOM 802 N N . ASN A 1 99 ? -12.029 -2.397 34.386 1.00 90.06 99 ASN A N 1
ATOM 803 C CA . ASN A 1 99 ? -12.955 -1.525 35.109 1.00 90.06 99 ASN A CA 1
ATOM 804 C C . ASN A 1 99 ? -14.213 -2.273 35.561 1.00 90.06 99 ASN A C 1
ATOM 806 O O . ASN A 1 99 ? -14.595 -2.147 36.723 1.00 90.06 99 ASN A O 1
ATOM 810 N N . HIS A 1 100 ? -14.799 -3.107 34.696 1.00 90.81 100 HIS A N 1
ATOM 811 C CA . HIS A 1 100 ? -15.926 -3.965 35.069 1.00 90.81 100 HIS A CA 1
ATOM 812 C C . HIS A 1 100 ? -15.562 -4.920 36.212 1.00 90.81 100 HIS A C 1
ATOM 814 O O . HIS A 1 100 ? -16.317 -5.044 37.172 1.00 90.81 100 HIS A O 1
ATOM 820 N N . MET A 1 10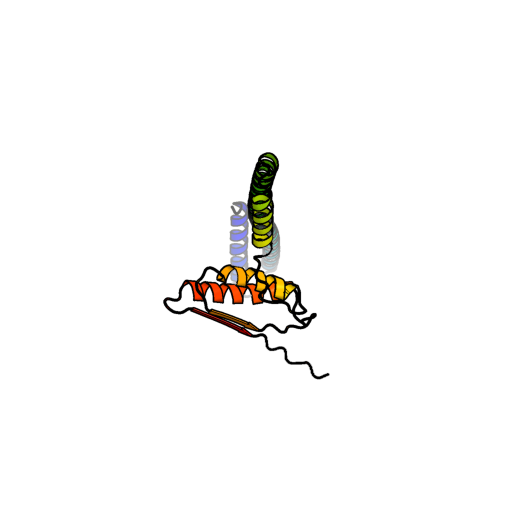1 ? -14.375 -5.532 36.169 1.00 90.06 101 MET A N 1
ATOM 821 C CA . MET A 1 101 ? -13.895 -6.416 37.237 1.00 90.06 101 MET A CA 1
ATOM 822 C C . MET A 1 101 ? -13.705 -5.682 38.571 1.00 90.06 101 MET A C 1
ATOM 824 O O . MET A 1 101 ? -14.026 -6.227 39.627 1.00 90.06 101 MET A O 1
ATOM 828 N N . ILE A 1 102 ? -13.209 -4.441 38.547 1.00 91.00 102 ILE A N 1
ATOM 829 C CA . ILE A 1 102 ? -13.090 -3.606 39.753 1.00 91.00 102 ILE A CA 1
ATOM 830 C C . ILE A 1 102 ? -14.477 -3.257 40.307 1.00 91.00 102 ILE A C 1
ATOM 832 O O . ILE A 1 102 ? -14.688 -3.369 41.514 1.00 91.00 102 ILE A O 1
ATOM 836 N N . ALA A 1 103 ? -15.426 -2.880 39.447 1.00 89.62 103 ALA A N 1
ATOM 837 C CA . ALA A 1 103 ? -16.796 -2.569 39.854 1.00 89.62 103 ALA A CA 1
ATOM 838 C C . ALA A 1 103 ? -17.486 -3.780 40.503 1.00 89.62 103 ALA A C 1
ATOM 840 O O . ALA A 1 103 ? -18.016 -3.662 41.606 1.00 89.62 103 ALA A O 1
ATOM 841 N N . LEU A 1 104 ? -17.383 -4.960 39.882 1.00 91.44 104 LEU A N 1
ATOM 842 C CA . LEU A 1 104 ? -17.898 -6.217 40.433 1.00 91.44 104 LEU A CA 1
ATOM 843 C C . LEU A 1 104 ? -17.266 -6.551 41.789 1.00 91.44 104 LEU A C 1
ATOM 845 O O . LEU A 1 104 ? -17.972 -6.910 42.731 1.00 91.44 104 LEU A O 1
ATOM 849 N N . LYS A 1 105 ? -15.942 -6.388 41.919 1.00 90.00 105 LYS A N 1
ATOM 850 C CA . LYS A 1 105 ? -15.236 -6.607 43.188 1.00 90.00 105 LYS A CA 1
ATOM 851 C C . LYS A 1 105 ? -15.753 -5.680 44.294 1.00 90.00 105 LYS A C 1
ATOM 853 O O . LYS A 1 105 ? -15.914 -6.136 45.424 1.00 90.00 105 LYS A O 1
ATOM 858 N N . ASN A 1 106 ? -16.012 -4.411 43.980 1.00 90.00 106 ASN A N 1
ATOM 859 C CA . ASN A 1 106 ? -16.523 -3.435 44.944 1.00 90.00 106 ASN A CA 1
ATOM 860 C C . ASN A 1 106 ? -17.965 -3.749 45.374 1.00 90.00 106 ASN A C 1
ATOM 862 O O . ASN A 1 106 ? -18.243 -3.742 46.570 1.00 90.00 106 ASN A O 1
ATOM 866 N N . LEU A 1 107 ? -18.853 -4.086 44.431 1.00 89.81 107 LEU A N 1
ATOM 867 C CA . LEU A 1 107 ? -20.240 -4.471 44.732 1.00 89.81 107 LEU A CA 1
ATOM 868 C C . LEU A 1 107 ? -20.300 -5.713 45.635 1.00 89.81 107 LEU A C 1
ATOM 870 O O . LEU A 1 107 ? -21.041 -5.733 46.616 1.00 89.81 107 LEU A O 1
ATOM 874 N N . ASN A 1 108 ? -19.451 -6.708 45.360 1.00 89.88 108 ASN A N 1
ATOM 875 C CA . ASN A 1 108 ? -19.337 -7.906 46.191 1.00 89.88 108 ASN A CA 1
ATOM 876 C C . ASN A 1 108 ? -18.777 -7.597 47.595 1.00 89.88 108 ASN A C 1
ATOM 878 O O . ASN A 1 108 ? -19.254 -8.141 48.588 1.00 89.88 108 ASN A O 1
ATOM 882 N N . PHE A 1 109 ? -17.785 -6.703 47.712 1.00 90.12 109 PHE A N 1
ATOM 883 C CA . PHE A 1 109 ? -17.236 -6.293 49.014 1.00 90.12 109 PHE A CA 1
ATOM 884 C C . PHE A 1 109 ? -18.273 -5.564 49.883 1.00 90.12 109 PHE A C 1
ATOM 886 O O . PHE A 1 109 ? -18.335 -5.796 51.090 1.00 90.12 109 PHE A O 1
ATOM 893 N N . ASN A 1 110 ? -19.119 -4.735 49.268 1.00 88.12 110 ASN A N 1
ATOM 894 C CA . ASN A 1 110 ? -20.193 -4.013 49.950 1.00 88.12 110 ASN A CA 1
ATOM 895 C C . ASN A 1 110 ? -21.420 -4.886 50.281 1.00 88.12 110 ASN A C 1
ATOM 897 O O . ASN A 1 110 ? -22.361 -4.381 50.892 1.00 88.12 110 ASN A O 1
ATOM 901 N N . LYS A 1 111 ? -21.420 -6.179 49.909 1.00 88.62 111 LYS A N 1
ATOM 902 C CA . LYS A 1 111 ? -22.565 -7.104 50.042 1.00 88.62 111 LYS A CA 1
ATOM 903 C C . LYS A 1 111 ? -23.842 -6.590 49.356 1.00 88.62 111 LYS A C 1
ATOM 905 O O . LYS A 1 111 ? -24.951 -6.799 49.843 1.00 88.62 111 LYS A O 1
ATOM 910 N N . GLU A 1 112 ? -23.687 -5.893 48.230 1.00 87.81 112 GLU A N 1
ATOM 911 C CA . GLU A 1 112 ? -24.796 -5.372 47.420 1.00 87.81 112 GLU A CA 1
ATOM 912 C C . GLU A 1 112 ? -25.277 -6.436 46.408 1.00 87.81 112 GLU A C 1
ATOM 914 O O . GLU A 1 112 ? -25.194 -6.233 45.197 1.00 87.81 112 GLU A O 1
ATOM 919 N N . ASP A 1 113 ? -25.765 -7.586 46.893 1.00 84.75 113 ASP A N 1
ATOM 920 C CA . ASP A 1 113 ? -26.045 -8.783 46.070 1.00 84.75 113 ASP A CA 1
ATOM 921 C C . ASP A 1 113 ? -27.045 -8.534 44.923 1.00 84.75 113 ASP A C 1
ATOM 923 O O . ASP A 1 113 ? -26.857 -9.028 43.810 1.00 84.75 113 ASP A O 1
ATOM 927 N N . THR A 1 114 ? -28.084 -7.725 45.155 1.00 84.25 114 THR A N 1
ATOM 928 C CA . THR A 1 114 ? -29.069 -7.359 44.121 1.00 84.25 114 THR A CA 1
ATOM 929 C C . THR A 1 114 ? -28.437 -6.541 42.996 1.00 84.25 114 THR A C 1
ATOM 931 O O . THR A 1 114 ? -28.584 -6.879 41.823 1.00 84.25 114 THR A O 1
ATOM 934 N N . ARG A 1 115 ? -27.658 -5.510 43.341 1.00 83.38 115 ARG A N 1
ATOM 935 C CA . ARG A 1 115 ? -26.941 -4.674 42.365 1.00 83.38 115 ARG A CA 1
ATOM 936 C C . ARG A 1 115 ? -25.823 -5.423 41.654 1.00 83.38 115 ARG A C 1
ATOM 938 O O . ARG A 1 115 ? -25.516 -5.103 40.510 1.00 83.38 115 ARG A O 1
ATOM 945 N N . PHE A 1 116 ? -25.203 -6.401 42.310 1.00 88.50 116 PHE A N 1
ATOM 946 C CA . PHE A 1 116 ? -24.216 -7.271 41.680 1.00 88.50 116 PHE A CA 1
ATOM 947 C C . PHE A 1 116 ? -24.845 -8.065 40.529 1.00 88.50 116 PHE A C 1
ATOM 949 O O . PHE A 1 116 ? -24.314 -8.034 39.419 1.00 88.50 116 PHE A O 1
ATOM 956 N N . GLY A 1 117 ? -25.992 -8.710 40.775 1.00 83.06 117 GLY A N 1
ATOM 957 C CA . GLY A 1 117 ? -26.753 -9.425 39.746 1.00 83.06 117 GLY A CA 1
ATOM 958 C C . GLY A 1 117 ? -27.156 -8.512 38.587 1.00 83.06 117 GLY A C 1
ATOM 959 O O . GLY A 1 117 ? -26.805 -8.788 37.444 1.00 83.06 117 GLY A O 1
ATOM 960 N N . GLU A 1 118 ? -27.765 -7.361 38.892 1.00 88.31 118 GLU A N 1
ATOM 961 C CA . GLU A 1 118 ? -28.153 -6.366 37.880 1.00 88.31 118 GLU A CA 1
ATOM 962 C C . GLU A 1 118 ? -26.957 -5.875 37.046 1.00 88.31 118 GLU A C 1
ATOM 964 O O . GLU A 1 118 ? -27.062 -5.690 35.834 1.00 88.31 118 GLU A O 1
ATOM 969 N N . TYR A 1 119 ? -25.792 -5.660 37.664 1.00 88.44 119 TYR A N 1
ATOM 970 C CA . TYR A 1 119 ? -24.596 -5.211 36.951 1.00 88.44 119 TYR A CA 1
ATOM 971 C C . TYR A 1 119 ? -24.018 -6.299 36.035 1.00 88.44 119 TYR A C 1
ATOM 973 O O . TYR A 1 119 ? -23.585 -5.993 34.923 1.00 88.44 119 TYR A O 1
ATOM 981 N N . VAL A 1 120 ? -24.036 -7.566 36.465 1.00 87.50 120 VAL A N 1
ATOM 982 C CA . VAL A 1 120 ? -23.651 -8.711 35.624 1.00 87.50 120 VAL A CA 1
ATOM 983 C C . VAL A 1 120 ? -24.603 -8.849 34.438 1.00 87.50 120 VAL A C 1
ATOM 985 O O . VAL A 1 120 ? -24.133 -8.961 33.306 1.00 87.50 120 VAL A O 1
ATOM 988 N N . ASP A 1 121 ? -25.912 -8.760 34.669 1.00 84.12 121 ASP A N 1
ATOM 989 C CA . ASP A 1 121 ? -26.922 -8.828 33.610 1.00 84.12 121 ASP A CA 1
ATOM 990 C C . ASP A 1 121 ? -26.769 -7.679 32.608 1.00 84.12 121 ASP A C 1
ATOM 992 O O . ASP A 1 121 ? -26.896 -7.894 31.405 1.00 84.12 121 ASP A O 1
ATOM 996 N N . ASN A 1 122 ? -26.398 -6.481 33.071 1.00 81.62 122 ASN A N 1
ATOM 997 C CA . ASN A 1 122 ? -26.079 -5.344 32.206 1.00 81.62 122 ASN A CA 1
ATOM 998 C C . ASN A 1 122 ? -24.810 -5.561 31.362 1.00 81.62 122 ASN A C 1
ATOM 1000 O O . ASN A 1 122 ? -24.755 -5.155 30.201 1.00 81.62 122 ASN A O 1
ATOM 1004 N N . ILE A 1 123 ? -23.781 -6.218 31.906 1.00 84.12 123 ILE A N 1
ATOM 1005 C CA . ILE A 1 123 ? -22.599 -6.598 31.118 1.00 84.12 123 ILE A CA 1
ATOM 1006 C C . ILE A 1 123 ? -22.990 -7.647 30.072 1.00 84.12 123 ILE A C 1
ATOM 1008 O O . ILE A 1 123 ? -22.650 -7.494 28.900 1.00 84.12 123 ILE A O 1
ATOM 1012 N N . ILE A 1 124 ? -23.728 -8.688 30.465 1.00 77.38 124 ILE A N 1
ATOM 1013 C CA . ILE A 1 124 ? -24.171 -9.759 29.563 1.00 77.38 124 ILE A CA 1
ATOM 1014 C C . ILE A 1 124 ? -25.069 -9.196 28.460 1.00 77.38 124 ILE A C 1
ATOM 1016 O O . ILE A 1 124 ? -24.871 -9.523 27.291 1.00 77.38 124 ILE A O 1
ATOM 1020 N N . SER A 1 125 ? -26.008 -8.311 28.795 1.00 69.56 125 SER A N 1
ATOM 1021 C CA . SER A 1 125 ? -26.870 -7.652 27.817 1.00 69.56 125 SER A CA 1
ATOM 1022 C C . SER A 1 125 ? -26.076 -6.735 26.893 1.00 69.56 125 SER A C 1
ATOM 1024 O O . SER A 1 125 ? -26.328 -6.758 25.701 1.00 69.56 125 SER A O 1
ATOM 1026 N N . SER A 1 126 ? -25.048 -6.023 27.367 1.00 69.81 126 SER A N 1
ATOM 1027 C CA . SER A 1 126 ? -24.179 -5.215 26.493 1.00 69.81 126 SER A CA 1
ATOM 1028 C C . SER A 1 126 ? -23.361 -6.048 25.493 1.00 69.81 126 SER A C 1
ATOM 1030 O O . SER A 1 126 ? -23.056 -5.580 24.397 1.00 69.81 126 SER A O 1
ATOM 1032 N N . VAL A 1 127 ? -23.034 -7.297 25.843 1.00 67.06 127 VAL A N 1
ATOM 1033 C CA . VAL A 1 127 ? -22.353 -8.255 24.955 1.00 67.06 127 VAL A CA 1
ATOM 1034 C C . VAL A 1 127 ? -23.350 -8.937 24.007 1.00 67.06 127 VAL A C 1
ATOM 1036 O O . VAL A 1 127 ? -23.029 -9.162 22.840 1.00 67.06 127 VAL A O 1
ATOM 1039 N N . ASN A 1 128 ? -24.567 -9.216 24.484 1.00 51.88 128 ASN A N 1
ATOM 1040 C CA . ASN A 1 128 ? -25.654 -9.840 23.723 1.00 51.88 128 ASN A CA 1
ATOM 1041 C C . ASN A 1 128 ? -26.500 -8.845 22.910 1.00 51.88 128 ASN A C 1
ATOM 1043 O O . ASN A 1 128 ? -27.247 -9.275 22.039 1.00 51.88 128 ASN A O 1
ATOM 1047 N N . ALA A 1 129 ? -26.354 -7.533 23.116 1.00 49.31 129 ALA A N 1
ATOM 1048 C CA . ALA A 1 129 ? -27.005 -6.463 22.348 1.00 49.31 129 ALA A CA 1
ATOM 1049 C C . ALA A 1 129 ? -26.479 -6.351 20.903 1.00 49.31 129 ALA A C 1
ATOM 1051 O O . ALA A 1 129 ? -26.690 -5.354 20.219 1.00 49.31 129 ALA A O 1
ATOM 1052 N N . ARG A 1 130 ? -25.800 -7.386 20.395 1.00 53.78 130 ARG A N 1
ATOM 1053 C CA . ARG A 1 130 ? -25.854 -7.704 18.970 1.00 53.78 130 ARG A CA 1
ATOM 1054 C C . ARG A 1 130 ? -27.204 -8.344 18.692 1.00 53.78 130 ARG A C 1
ATOM 1056 O O . ARG A 1 130 ? -27.335 -9.564 18.707 1.00 53.78 130 ARG A O 1
ATOM 1063 N N . THR A 1 131 ? -28.197 -7.506 18.432 1.00 56.16 131 THR A N 1
ATOM 1064 C CA . THR A 1 131 ? -29.423 -7.896 17.738 1.00 56.16 131 THR A CA 1
ATOM 1065 C C . THR A 1 131 ? -29.027 -8.743 16.523 1.00 56.16 131 THR A C 1
ATOM 1067 O O . THR A 1 131 ? -28.269 -8.310 15.653 1.00 56.16 131 THR A O 1
ATOM 1070 N N . VAL A 1 132 ? -29.446 -10.010 16.513 1.00 61.50 132 VAL A N 1
ATOM 1071 C CA . VAL A 1 132 ? -29.238 -10.904 15.370 1.00 61.50 132 VAL A CA 1
ATOM 1072 C C . VAL A 1 132 ? -30.354 -10.600 14.381 1.00 61.50 132 VAL A C 1
ATOM 1074 O O . VAL A 1 132 ? -31.496 -11.003 14.577 1.00 61.50 132 VAL A O 1
ATOM 1077 N N . TYR A 1 133 ? -30.022 -9.842 13.343 1.00 68.31 133 TYR A N 1
ATOM 1078 C CA . TYR A 1 133 ? -30.927 -9.439 12.271 1.00 68.31 133 TYR A CA 1
ATOM 1079 C C . TYR A 1 133 ? -31.027 -10.482 11.146 1.00 68.31 133 TYR A C 1
ATOM 1081 O O . TYR A 1 133 ? -32.008 -10.501 10.411 1.00 68.31 133 TYR A O 1
ATOM 1089 N N . SER A 1 134 ? -30.014 -11.341 10.994 1.00 70.94 134 SER A N 1
ATOM 1090 C CA . SER A 1 134 ? -29.970 -12.421 10.003 1.00 70.94 134 SER A CA 1
ATOM 1091 C C . SER A 1 134 ? -29.412 -13.698 10.628 1.00 70.94 134 SER A C 1
ATOM 1093 O O . SER A 1 134 ? -28.351 -13.672 11.257 1.00 70.94 134 SER A O 1
ATOM 1095 N N . ASN A 1 135 ? -30.133 -14.805 10.453 1.00 73.62 135 ASN A N 1
ATOM 1096 C CA . ASN A 1 135 ? -29.745 -16.147 10.893 1.00 73.62 135 ASN A CA 1
ATOM 1097 C C . ASN A 1 135 ? -30.071 -17.172 9.795 1.00 73.62 135 ASN A C 1
ATOM 1099 O O . ASN A 1 135 ? -30.941 -18.029 9.953 1.00 73.62 135 ASN A O 1
ATOM 1103 N N . SER A 1 136 ? -29.423 -17.011 8.645 1.00 75.12 136 SER A N 1
ATOM 1104 C CA . SER A 1 136 ? -29.483 -17.948 7.527 1.00 75.12 136 SER A CA 1
ATOM 1105 C C . SER A 1 136 ? -28.593 -19.178 7.774 1.00 75.12 136 SER A C 1
ATOM 1107 O O . SER A 1 136 ? -27.941 -19.318 8.807 1.00 75.12 136 SER A O 1
ATOM 1109 N N . GLU A 1 137 ? -28.514 -20.093 6.805 1.00 78.38 137 GLU A N 1
ATOM 1110 C CA . GLU A 1 137 ? -27.540 -21.191 6.871 1.00 78.38 137 GLU A CA 1
ATOM 1111 C C . GLU A 1 137 ? -26.126 -20.767 6.420 1.00 78.38 137 GLU A C 1
ATOM 1113 O O . GLU A 1 137 ? -25.199 -21.588 6.399 1.00 78.38 137 GLU A O 1
ATOM 1118 N N . ASN A 1 138 ? -25.935 -19.499 6.035 1.00 81.69 138 ASN A N 1
ATOM 1119 C CA . ASN A 1 138 ? -24.693 -18.974 5.484 1.00 81.69 138 ASN A CA 1
ATOM 1120 C C . ASN A 1 138 ? -23.995 -17.989 6.435 1.00 81.69 138 ASN A C 1
ATOM 1122 O O . ASN A 1 138 ? -24.205 -16.777 6.392 1.00 81.69 138 ASN A O 1
ATOM 1126 N N . VAL A 1 139 ? -23.039 -18.522 7.203 1.00 77.94 139 VAL A N 1
ATOM 1127 C CA . VAL A 1 139 ? -22.258 -17.785 8.214 1.00 77.94 139 VAL A CA 1
ATOM 1128 C C . VAL A 1 139 ? -21.612 -16.501 7.676 1.00 77.94 139 VAL A C 1
ATOM 1130 O O . VAL A 1 139 ? -21.517 -15.517 8.406 1.00 77.94 139 VAL A O 1
ATOM 1133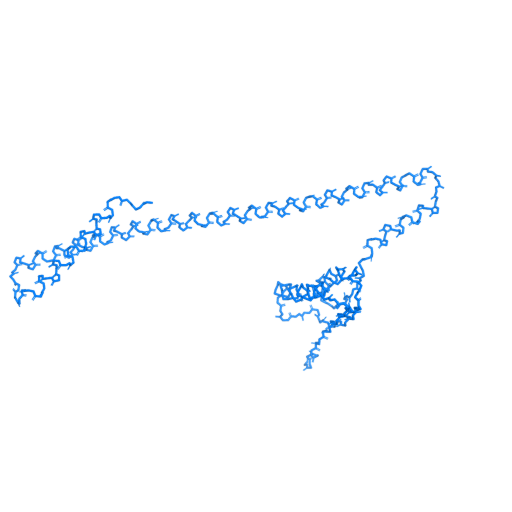 N N . ILE A 1 140 ? -21.160 -16.480 6.417 1.00 80.56 140 ILE A N 1
ATOM 1134 C CA . ILE A 1 140 ? -20.506 -15.299 5.827 1.00 80.56 140 ILE A CA 1
ATOM 1135 C C . ILE A 1 140 ? -21.527 -14.173 5.648 1.00 80.56 140 ILE A C 1
ATOM 1137 O O . ILE A 1 140 ? -21.269 -13.040 6.051 1.00 80.56 140 ILE A O 1
ATOM 1141 N N . VAL A 1 141 ? -22.694 -14.493 5.086 1.00 83.88 141 VAL A N 1
ATOM 1142 C CA . VAL A 1 141 ? -23.780 -13.529 4.866 1.00 83.88 1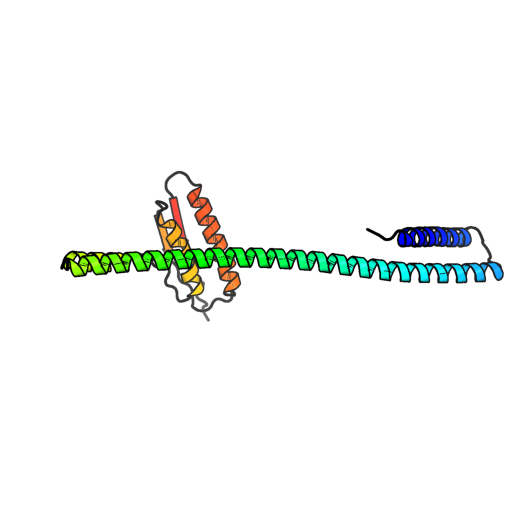41 VAL A CA 1
ATOM 1143 C C . VAL A 1 141 ? -24.306 -13.000 6.192 1.00 83.88 141 VAL A C 1
ATOM 1145 O O . VAL A 1 141 ? -24.385 -11.785 6.370 1.00 83.88 141 VAL A O 1
ATOM 1148 N N . ASP A 1 142 ? -24.569 -13.891 7.147 1.00 82.69 142 ASP A N 1
ATOM 1149 C CA . ASP A 1 142 ? -25.066 -13.502 8.466 1.00 82.69 142 ASP A CA 1
ATOM 1150 C C . ASP A 1 142 ? -24.070 -12.614 9.208 1.00 82.69 142 ASP A C 1
ATOM 1152 O O . ASP A 1 142 ? -24.459 -11.622 9.823 1.00 82.69 142 ASP A O 1
ATOM 1156 N N . SER A 1 143 ? -22.772 -12.909 9.109 1.00 78.31 143 SER A N 1
ATOM 1157 C CA . SER A 1 143 ? -21.734 -12.092 9.744 1.00 78.31 143 SER A CA 1
ATOM 1158 C C . SER A 1 143 ? -21.713 -10.664 9.194 1.00 78.31 143 SER A C 1
ATOM 1160 O O . SER A 1 143 ? -21.597 -9.710 9.965 1.00 78.31 143 SER A O 1
ATOM 1162 N N . ILE A 1 144 ? -21.845 -10.501 7.873 1.00 84.00 144 ILE A N 1
ATOM 1163 C CA . ILE A 1 144 ? -21.833 -9.184 7.219 1.00 84.00 144 ILE A CA 1
ATOM 1164 C C . ILE A 1 144 ? -23.114 -8.413 7.543 1.00 84.00 144 ILE A C 1
ATOM 1166 O O . ILE A 1 144 ? -23.040 -7.246 7.932 1.00 84.00 144 ILE A O 1
ATOM 1170 N N . LEU A 1 145 ? -24.277 -9.057 7.403 1.00 85.81 145 LEU A N 1
ATOM 1171 C CA . LEU A 1 145 ? -25.572 -8.421 7.634 1.00 85.81 145 LEU A CA 1
ATOM 1172 C C . LEU A 1 145 ? -25.724 -7.989 9.087 1.00 85.81 145 LEU A C 1
ATOM 1174 O O . LEU A 1 145 ? -26.020 -6.824 9.329 1.00 85.81 145 LEU A O 1
ATOM 1178 N N . ASN A 1 146 ? -25.439 -8.871 10.047 1.00 83.94 146 ASN A N 1
ATOM 1179 C CA . ASN A 1 146 ? -25.548 -8.532 11.465 1.00 83.94 146 ASN A CA 1
ATOM 1180 C C . ASN A 1 146 ? -24.607 -7.387 11.851 1.00 83.94 146 ASN A C 1
ATOM 1182 O O . ASN A 1 146 ? -25.012 -6.477 12.568 1.00 83.94 146 ASN A O 1
ATOM 1186 N N . TYR A 1 147 ? -23.373 -7.385 11.336 1.00 81.50 147 TYR A N 1
ATOM 1187 C CA . TYR A 1 147 ? -22.431 -6.297 11.596 1.00 81.50 147 TYR A CA 1
ATOM 1188 C C . TYR A 1 147 ? -22.927 -4.953 11.046 1.00 81.50 147 TYR A C 1
ATOM 1190 O O . TYR A 1 147 ? -22.844 -3.940 11.736 1.00 81.50 147 TYR A O 1
ATOM 1198 N N . LYS A 1 148 ? -23.449 -4.925 9.813 1.00 85.06 148 LYS A N 1
ATOM 1199 C CA . LYS A 1 148 ? -23.898 -3.683 9.165 1.00 85.06 148 LYS A CA 1
ATOM 1200 C C . LYS A 1 148 ? -25.239 -3.190 9.713 1.00 85.06 148 LYS A C 1
ATOM 1202 O O . LYS A 1 148 ? -25.376 -1.997 9.962 1.00 85.06 148 LYS A O 1
ATOM 1207 N N . LEU A 1 149 ? -26.198 -4.079 9.954 1.00 84.75 149 LEU A N 1
ATOM 1208 C CA . LEU A 1 149 ? -27.514 -3.721 10.496 1.00 84.75 149 LEU A CA 1
ATOM 1209 C C . LEU A 1 149 ? -27.408 -3.183 11.926 1.00 84.75 149 LEU A C 1
ATOM 1211 O O . LEU A 1 149 ? -28.071 -2.204 12.250 1.00 84.75 149 LEU A O 1
ATOM 1215 N N . GLN A 1 150 ? -26.465 -3.697 12.723 1.00 80.69 150 GLN A N 1
ATOM 1216 C CA . GLN A 1 150 ? -26.154 -3.119 14.031 1.00 80.69 150 GLN A CA 1
ATOM 1217 C C . GLN A 1 150 ? -25.717 -1.643 13.940 1.00 80.69 150 GLN A C 1
ATOM 1219 O O . GLN A 1 150 ? -26.031 -0.847 14.819 1.00 80.69 150 GLN A O 1
ATOM 1224 N N . THR A 1 151 ? -25.031 -1.225 12.868 1.00 78.56 151 THR A N 1
ATOM 1225 C CA . THR A 1 151 ? -24.647 0.195 12.711 1.00 78.56 151 THR A CA 1
ATOM 1226 C C . THR A 1 151 ? -25.833 1.126 12.439 1.00 78.56 151 THR A C 1
ATOM 1228 O O . THR A 1 151 ? -25.723 2.325 12.684 1.00 78.56 151 THR A O 1
ATOM 1231 N N . MET A 1 152 ? -26.969 0.585 11.986 1.00 77.75 152 MET A N 1
ATOM 1232 C CA . MET A 1 152 ? -28.196 1.338 11.714 1.00 77.75 152 MET A CA 1
ATOM 1233 C C . MET A 1 152 ? -29.120 1.460 12.938 1.00 77.75 152 MET A C 1
ATOM 1235 O O . MET A 1 152 ? -30.036 2.277 12.916 1.00 77.75 152 MET A O 1
ATOM 1239 N N . GLU A 1 153 ? -28.879 0.696 14.010 1.00 71.94 153 GLU A N 1
ATOM 1240 C CA . GLU A 1 153 ? -29.752 0.620 15.197 1.00 71.94 153 GLU A CA 1
ATOM 1241 C C . GLU A 1 153 ? -29.962 1.987 15.877 1.00 71.94 153 GLU A C 1
ATOM 1243 O O . GLU A 1 153 ? -31.035 2.276 16.396 1.00 71.94 153 GLU A O 1
ATOM 1248 N N . ASN A 1 154 ? -28.969 2.878 15.790 1.00 71.50 154 ASN A N 1
ATOM 1249 C CA . ASN A 1 154 ? -29.017 4.218 16.385 1.00 71.50 154 ASN A CA 1
ATOM 1250 C C . ASN A 1 154 ? -29.519 5.319 15.428 1.00 71.50 154 ASN A C 1
ATOM 1252 O O . ASN A 1 154 ? -29.476 6.495 15.785 1.00 71.50 154 ASN A O 1
ATOM 1256 N N . MET A 1 155 ? -29.942 4.983 14.203 1.00 76.44 155 MET A N 1
ATOM 1257 C CA . MET A 1 155 ? -30.241 5.968 13.150 1.00 76.44 155 MET A CA 1
ATOM 1258 C C . MET A 1 155 ? -31.733 6.361 13.026 1.00 76.44 155 MET A C 1
ATOM 1260 O O . MET A 1 155 ? -32.084 7.038 12.059 1.00 76.44 155 MET A O 1
ATOM 1264 N N . ASP A 1 156 ? -32.592 5.965 13.978 1.00 76.38 156 ASP A N 1
ATOM 1265 C CA . ASP A 1 156 ? -34.061 6.167 13.962 1.00 76.38 156 ASP A CA 1
ATOM 1266 C C . ASP A 1 156 ? -34.700 5.753 12.616 1.00 76.38 156 ASP A C 1
ATOM 1268 O O . ASP A 1 156 ? -35.268 6.558 11.873 1.00 76.38 156 ASP A O 1
ATOM 1272 N N . ILE A 1 157 ? -34.513 4.477 12.255 1.00 83.75 157 ILE A N 1
ATOM 1273 C CA . ILE A 1 157 ? -34.912 3.895 10.964 1.00 83.75 157 ILE A CA 1
ATOM 1274 C C . ILE A 1 157 ? -35.892 2.748 11.198 1.00 83.75 157 ILE A C 1
ATOM 1276 O O . ILE A 1 157 ? -35.687 1.912 12.075 1.00 83.75 157 ILE A O 1
ATOM 1280 N N . GLU A 1 158 ? -36.916 2.652 10.353 1.00 84.38 158 GLU A N 1
ATOM 1281 C CA . GLU A 1 158 ? -37.755 1.459 10.280 1.00 84.38 158 GLU A CA 1
ATOM 1282 C C . GLU A 1 158 ? -37.040 0.355 9.474 1.00 84.38 158 GLU A C 1
ATOM 1284 O O . GLU A 1 158 ? -36.853 0.477 8.258 1.00 84.38 158 GLU A O 1
ATOM 1289 N N . LEU A 1 159 ? -36.604 -0.706 10.163 1.00 82.69 159 LEU A N 1
ATOM 1290 C CA . LEU A 1 159 ? -35.840 -1.829 9.605 1.00 82.69 159 LEU A CA 1
ATOM 1291 C C . LEU A 1 159 ? -36.743 -3.043 9.334 1.00 82.69 159 LEU A C 1
ATOM 1293 O O . LEU A 1 159 ? -37.350 -3.579 10.258 1.00 82.69 159 LEU A O 1
ATOM 1297 N N . HIS A 1 160 ? -36.755 -3.528 8.089 1.00 83.31 160 HIS A N 1
ATOM 1298 C CA . HIS A 1 160 ? -37.415 -4.777 7.683 1.00 83.31 160 HIS A CA 1
ATOM 1299 C C . HIS A 1 160 ? -36.424 -5.698 6.967 1.00 83.31 160 HIS A C 1
ATOM 1301 O O . HIS A 1 160 ? -35.908 -5.366 5.899 1.00 83.31 160 HIS A O 1
ATOM 1307 N N . VAL A 1 161 ? -36.135 -6.859 7.558 1.00 82.50 161 VAL A N 1
ATOM 1308 C CA . VAL A 1 161 ? -35.085 -7.773 7.081 1.00 82.50 161 VAL A CA 1
ATOM 1309 C C . VAL A 1 161 ? -35.643 -9.191 6.961 1.00 82.50 161 VAL A C 1
ATOM 1311 O O . VAL A 1 161 ? -35.999 -9.812 7.957 1.00 82.50 161 VAL A O 1
ATOM 1314 N N . GLU A 1 162 ? -35.702 -9.705 5.734 1.00 82.31 162 GLU A N 1
ATOM 1315 C CA . GLU A 1 162 ? -36.093 -11.077 5.396 1.00 82.31 162 GLU A CA 1
ATOM 1316 C C . GLU A 1 162 ? -34.949 -11.758 4.638 1.00 82.31 162 GLU A C 1
ATOM 1318 O O . GLU A 1 162 ? -34.688 -11.458 3.469 1.00 82.31 162 GLU A O 1
ATOM 1323 N N . VAL A 1 163 ? -34.245 -12.677 5.302 1.00 81.12 163 VAL A N 1
ATOM 1324 C CA . VAL A 1 163 ? -33.059 -13.334 4.737 1.00 81.12 163 VAL A CA 1
ATOM 1325 C C . VAL A 1 163 ? -33.210 -14.846 4.801 1.00 81.12 163 VAL A C 1
ATOM 1327 O O . VAL A 1 163 ? -33.139 -15.451 5.865 1.00 81.12 163 VAL A O 1
ATOM 1330 N N . ASP A 1 164 ? -33.369 -15.444 3.628 1.00 81.25 164 ASP A N 1
ATOM 1331 C CA . ASP A 1 164 ? -33.296 -16.876 3.364 1.00 81.25 164 ASP A CA 1
ATOM 1332 C C . ASP A 1 164 ? -32.186 -17.152 2.331 1.00 81.25 164 ASP A C 1
ATOM 1334 O O . ASP A 1 164 ? -32.298 -16.806 1.144 1.00 81.25 164 ASP A O 1
ATOM 1338 N N . VAL A 1 165 ? -31.061 -17.697 2.803 1.00 81.56 165 VAL A N 1
ATOM 1339 C CA . VAL A 1 165 ? -29.855 -17.959 2.005 1.00 81.56 165 VAL A CA 1
ATOM 1340 C C . VAL A 1 165 ? -29.316 -19.358 2.325 1.00 81.56 165 VAL A C 1
ATOM 1342 O O . VAL A 1 165 ? -29.084 -19.665 3.496 1.00 81.56 165 VAL A O 1
ATOM 1345 N N . PRO A 1 166 ? -29.056 -20.210 1.311 1.00 79.62 166 PRO A N 1
ATOM 1346 C CA . PRO A 1 166 ? -28.540 -21.553 1.524 1.00 79.62 166 PRO A CA 1
ATOM 1347 C C . PRO A 1 166 ? -27.081 -21.541 1.987 1.00 79.62 166 PRO A C 1
ATOM 1349 O O . PRO A 1 166 ? -26.289 -20.652 1.653 1.00 79.62 166 PRO A O 1
ATOM 1352 N N . LYS A 1 167 ? -26.687 -22.618 2.674 1.00 77.44 167 LYS A N 1
ATOM 1353 C CA . LYS A 1 167 ? -25.334 -22.815 3.217 1.00 77.44 167 LYS A CA 1
ATOM 1354 C C . LYS A 1 167 ? -24.202 -22.647 2.202 1.00 77.44 167 LYS A C 1
ATOM 1356 O O . LYS A 1 167 ? -23.109 -22.208 2.558 1.00 77.44 167 LYS A O 1
ATOM 1361 N N . LYS A 1 168 ? -24.430 -23.032 0.944 1.00 74.38 168 LYS 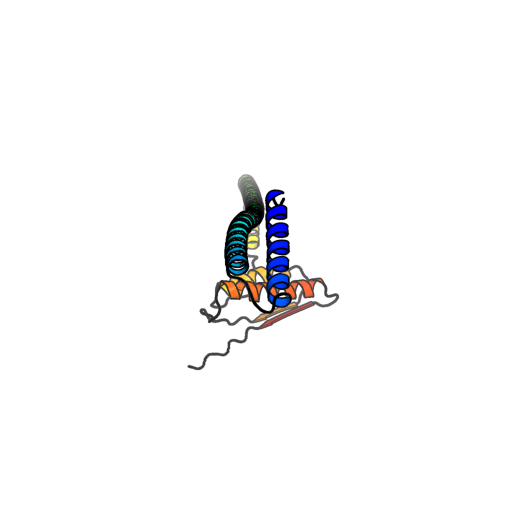A N 1
ATOM 1362 C CA . LYS A 1 168 ? -23.453 -22.903 -0.143 1.00 74.38 168 LYS A CA 1
ATOM 1363 C C . LYS A 1 168 ? -24.006 -22.001 -1.234 1.00 74.38 168 LYS A C 1
ATOM 1365 O O . LYS A 1 168 ? -25.061 -22.275 -1.794 1.00 74.38 168 LYS A O 1
ATOM 1370 N N . LEU A 1 169 ? -23.239 -20.969 -1.558 1.00 79.06 169 LEU A N 1
ATOM 1371 C CA . LEU A 1 169 ? -23.451 -20.119 -2.721 1.00 79.06 169 LEU A CA 1
ATOM 1372 C C . LEU A 1 169 ? -22.404 -20.458 -3.784 1.00 79.06 169 LEU A C 1
ATOM 1374 O O . LEU A 1 169 ? -21.293 -20.873 -3.459 1.00 79.06 169 LEU A O 1
ATOM 1378 N N . SER A 1 170 ? -22.748 -20.255 -5.054 1.00 80.81 170 SER A N 1
ATOM 1379 C CA . SER A 1 170 ? -21.816 -20.368 -6.185 1.00 80.81 170 SER A CA 1
ATOM 1380 C C . SER A 1 170 ? -20.805 -19.211 -6.260 1.00 80.81 170 SER A C 1
ATOM 1382 O O . SER A 1 170 ? -19.944 -19.203 -7.135 1.00 80.81 170 SER A O 1
ATOM 1384 N N . ILE A 1 171 ? -20.907 -18.241 -5.348 1.00 80.81 171 ILE A N 1
ATOM 1385 C CA . ILE A 1 171 ? -20.053 -17.056 -5.242 1.00 80.81 171 ILE A CA 1
ATOM 1386 C C . ILE A 1 171 ? -19.007 -17.297 -4.147 1.00 80.81 171 ILE A C 1
ATOM 1388 O O . ILE A 1 171 ? -19.317 -17.875 -3.102 1.00 80.81 171 ILE A O 1
ATOM 1392 N N . SER A 1 172 ? -17.768 -16.850 -4.372 1.00 85.31 172 SER A N 1
ATOM 1393 C CA . SER A 1 172 ? -16.701 -16.985 -3.379 1.00 85.31 172 SER A CA 1
ATOM 1394 C C . SER A 1 172 ? -16.989 -16.152 -2.122 1.00 85.31 172 SER A C 1
ATOM 1396 O O . SER A 1 172 ? -17.631 -15.103 -2.177 1.00 85.31 172 SER A O 1
ATOM 1398 N N . ALA A 1 173 ? -16.472 -16.589 -0.970 1.00 75.44 173 ALA A N 1
ATOM 1399 C CA . ALA A 1 173 ? -16.601 -15.855 0.292 1.00 75.44 173 ALA A CA 1
ATOM 1400 C C . ALA A 1 173 ? -16.053 -14.418 0.201 1.00 75.44 173 ALA A C 1
ATOM 1402 O O . ALA A 1 173 ? -16.623 -13.485 0.773 1.00 75.44 173 ALA A O 1
ATOM 1403 N N . TYR A 1 174 ? -14.950 -14.250 -0.534 1.00 80.44 174 TYR A N 1
ATOM 1404 C CA . TYR A 1 174 ? -14.306 -12.960 -0.751 1.00 80.44 174 TYR A CA 1
ATOM 1405 C C . TYR A 1 174 ? -15.198 -12.031 -1.577 1.00 80.44 174 TYR A C 1
ATOM 1407 O O . TYR A 1 174 ? -15.517 -10.932 -1.123 1.00 80.44 174 TYR A O 1
ATOM 1415 N N . ASP A 1 175 ? -15.671 -12.497 -2.735 1.00 84.62 175 ASP A N 1
ATOM 1416 C CA . ASP A 1 175 ? -16.528 -11.696 -3.614 1.00 84.62 175 ASP A CA 1
ATOM 1417 C C . ASP A 1 175 ? -17.848 -11.346 -2.923 1.00 84.62 175 ASP A C 1
ATOM 1419 O O . ASP A 1 175 ? -18.304 -10.208 -3.008 1.00 84.62 175 ASP A O 1
ATOM 1423 N N . MET A 1 176 ? -18.422 -12.282 -2.159 1.00 85.25 176 MET A N 1
ATOM 1424 C CA . MET A 1 176 ? -19.632 -12.035 -1.373 1.00 85.25 176 MET A CA 1
ATOM 1425 C C . MET A 1 176 ? -19.421 -10.924 -0.341 1.00 85.25 176 MET A C 1
ATOM 1427 O O . MET A 1 176 ? -20.271 -10.049 -0.192 1.00 85.25 176 MET A O 1
ATOM 1431 N N . THR A 1 177 ? -18.266 -10.917 0.330 1.00 77.69 177 THR A N 1
ATOM 1432 C CA . THR A 1 177 ? -17.914 -9.873 1.302 1.00 77.69 177 THR A CA 1
ATOM 1433 C C . THR A 1 177 ? -17.790 -8.507 0.639 1.00 77.69 177 THR A C 1
ATOM 1435 O O . THR A 1 177 ? -18.314 -7.523 1.159 1.00 77.69 177 THR A O 1
ATOM 1438 N N . VAL A 1 178 ? -17.139 -8.444 -0.524 1.00 83.38 178 VAL A N 1
ATOM 1439 C CA . VAL A 1 178 ? -16.963 -7.194 -1.273 1.00 83.38 178 VAL A CA 1
ATOM 1440 C C . VAL A 1 178 ? -18.303 -6.674 -1.793 1.00 83.38 178 VAL A C 1
ATOM 1442 O O . VAL A 1 178 ? -18.626 -5.505 -1.592 1.00 83.38 178 VAL A O 1
ATOM 1445 N N . ILE A 1 179 ? -19.101 -7.527 -2.439 1.00 87.25 179 ILE A N 1
ATOM 1446 C CA . ILE A 1 179 ? -20.372 -7.130 -3.054 1.00 87.25 179 ILE A CA 1
ATOM 1447 C C . ILE A 1 179 ? -21.373 -6.709 -1.978 1.00 87.25 179 ILE A C 1
ATOM 1449 O O . ILE A 1 179 ? -21.857 -5.578 -2.003 1.00 87.25 179 ILE A O 1
ATOM 1453 N N . LEU A 1 180 ? -21.661 -7.588 -1.014 1.00 87.75 180 LEU A N 1
ATOM 1454 C CA . LEU A 1 180 ? -22.660 -7.318 0.018 1.00 87.75 180 LEU A CA 1
ATOM 1455 C C . LEU A 1 180 ? -22.226 -6.168 0.932 1.00 87.75 180 LEU A C 1
ATOM 1457 O O . LEU A 1 180 ? -23.049 -5.325 1.283 1.00 87.75 180 LEU A O 1
ATOM 1461 N N . GLY A 1 181 ? -20.933 -6.088 1.264 1.00 85.38 181 GLY A N 1
ATOM 1462 C CA . GLY A 1 181 ? -20.372 -4.984 2.039 1.00 85.38 181 GLY A CA 1
ATOM 1463 C C . GLY A 1 181 ? -20.591 -3.633 1.360 1.00 85.38 181 GLY A C 1
ATOM 1464 O O . GLY A 1 181 ? -21.148 -2.730 1.981 1.00 85.38 181 GLY A O 1
ATOM 1465 N N . ASN A 1 182 ? -20.246 -3.522 0.072 1.00 91.50 182 ASN A N 1
ATOM 1466 C CA . ASN A 1 182 ? -20.419 -2.284 -0.693 1.00 91.50 182 ASN A CA 1
ATOM 1467 C C . ASN A 1 182 ? -21.896 -1.891 -0.847 1.00 91.50 182 ASN A C 1
ATOM 1469 O O . ASN A 1 182 ? -22.229 -0.710 -0.765 1.00 91.50 182 ASN A O 1
ATOM 1473 N N . LEU A 1 183 ? -22.793 -2.860 -1.059 1.00 91.38 183 LEU A N 1
ATOM 1474 C CA . LEU A 1 18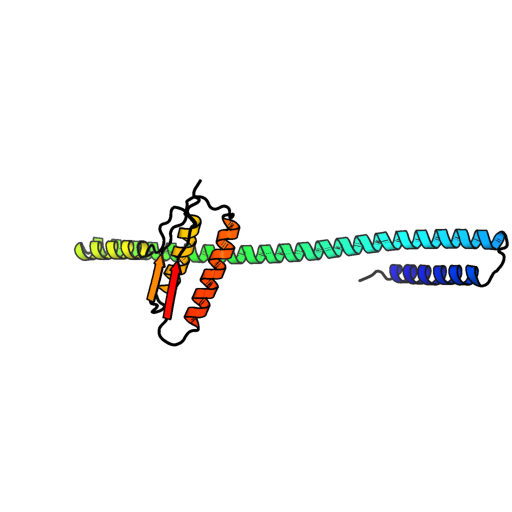3 ? -24.231 -2.593 -1.149 1.00 91.38 183 LEU A CA 1
ATOM 1475 C C . LEU A 1 183 ? -24.790 -2.058 0.174 1.00 91.38 183 LEU A C 1
ATOM 1477 O O . LEU A 1 183 ? -25.514 -1.062 0.173 1.00 91.38 183 LEU A O 1
ATOM 1481 N N . MET A 1 184 ? -24.408 -2.675 1.294 1.00 90.62 184 MET A N 1
ATOM 1482 C CA . MET A 1 184 ? -24.798 -2.212 2.626 1.00 90.62 184 MET A CA 1
ATOM 1483 C C . MET A 1 184 ? -24.235 -0.820 2.923 1.00 90.62 184 MET A C 1
ATOM 1485 O O . MET A 1 184 ? -24.970 0.038 3.399 1.00 90.62 184 MET A O 1
ATOM 1489 N N . ASP A 1 185 ? -22.969 -0.558 2.596 1.00 90.69 185 ASP A N 1
ATOM 1490 C CA . ASP A 1 185 ? -22.348 0.756 2.808 1.00 90.69 185 ASP A CA 1
ATOM 1491 C C . ASP A 1 185 ? -23.022 1.859 1.990 1.00 90.69 185 ASP A C 1
ATOM 1493 O O . ASP A 1 185 ? -23.262 2.959 2.499 1.00 90.69 185 ASP A O 1
ATOM 1497 N N . ASN A 1 186 ? -23.402 1.555 0.747 1.00 91.56 186 ASN A N 1
ATOM 1498 C CA . ASN A 1 186 ? -24.169 2.476 -0.084 1.00 91.56 186 ASN A CA 1
ATOM 1499 C C . ASN A 1 186 ? -25.539 2.781 0.536 1.00 91.56 186 ASN A C 1
ATOM 1501 O O . ASN A 1 186 ? -25.943 3.944 0.575 1.00 91.56 186 ASN A O 1
ATOM 1505 N N . ALA A 1 187 ? -26.231 1.764 1.056 1.00 89.50 187 ALA A N 1
ATOM 1506 C CA . ALA A 1 187 ? -27.524 1.946 1.704 1.00 89.50 187 ALA A CA 1
ATOM 1507 C C . ALA A 1 187 ? -27.417 2.769 2.998 1.00 89.50 187 ALA A C 1
ATOM 1509 O O . ALA A 1 187 ? -28.175 3.721 3.170 1.00 89.50 187 ALA A O 1
ATOM 1510 N N . ILE A 1 188 ? -26.438 2.476 3.863 1.00 88.44 188 ILE A N 1
ATOM 1511 C CA . ILE A 1 188 ? -26.172 3.246 5.092 1.00 88.44 188 ILE A CA 1
ATOM 1512 C C . ILE A 1 188 ? -25.883 4.709 4.748 1.00 88.44 188 ILE A C 1
ATOM 1514 O O . ILE A 1 188 ? -26.470 5.617 5.330 1.00 88.44 188 ILE A O 1
ATOM 1518 N N . THR A 1 189 ? -25.021 4.949 3.757 1.00 89.25 189 THR A N 1
ATOM 1519 C CA . THR A 1 189 ? -24.655 6.308 3.332 1.00 89.25 189 THR A CA 1
ATOM 1520 C C . THR A 1 189 ? -25.860 7.083 2.796 1.00 89.25 189 THR A C 1
ATOM 1522 O O . THR A 1 189 ? -25.977 8.288 3.025 1.00 89.25 189 THR A O 1
ATOM 1525 N N . ALA A 1 190 ? -26.757 6.415 2.064 1.00 88.12 190 ALA A N 1
ATOM 1526 C CA . ALA A 1 190 ? -27.983 7.029 1.567 1.00 88.12 190 ALA A CA 1
ATOM 1527 C C . ALA A 1 190 ? -28.951 7.366 2.711 1.00 88.12 190 ALA A C 1
ATOM 1529 O O . ALA A 1 190 ? -29.509 8.463 2.732 1.00 88.12 190 ALA A O 1
ATOM 1530 N N . LEU A 1 191 ? -29.104 6.460 3.682 1.00 88.38 191 LEU A N 1
ATOM 1531 C CA . LEU A 1 191 ? -29.939 6.667 4.866 1.00 88.38 191 LEU A CA 1
ATOM 1532 C C . LEU A 1 191 ? -29.423 7.823 5.725 1.00 88.38 191 LEU A C 1
ATOM 1534 O O . LEU A 1 191 ? -30.221 8.634 6.185 1.00 88.38 191 LEU A O 1
ATOM 1538 N N . ASP A 1 192 ? -28.110 7.953 5.901 1.00 85.50 192 ASP A N 1
ATOM 1539 C CA . ASP A 1 192 ? -27.507 9.044 6.673 1.00 85.50 192 ASP A CA 1
ATOM 1540 C C . ASP A 1 192 ? -27.825 10.424 6.067 1.00 85.50 192 ASP A C 1
ATOM 1542 O O . ASP A 1 192 ? -28.216 11.354 6.773 1.00 85.50 192 ASP A O 1
ATOM 1546 N N . LYS A 1 193 ? -27.784 10.529 4.733 1.00 86.56 193 LYS A N 1
ATOM 1547 C CA . LYS A 1 193 ? -28.018 11.779 3.988 1.00 86.56 193 LYS A CA 1
ATOM 1548 C C . LYS A 1 193 ? -29.492 12.140 3.783 1.00 86.56 193 LYS A C 1
ATOM 1550 O O . LYS A 1 193 ? -29.779 13.237 3.303 1.00 86.56 193 LYS A O 1
ATOM 1555 N N . CYS A 1 194 ? -30.422 11.239 4.089 1.00 83.50 194 CYS A N 1
ATOM 1556 C CA . CYS A 1 194 ? -31.846 11.459 3.854 1.00 83.50 194 CYS A CA 1
ATOM 1557 C C . CYS A 1 194 ? -32.483 12.258 5.006 1.00 83.50 194 CYS A C 1
ATOM 1559 O O . CYS A 1 194 ? -32.255 11.953 6.176 1.00 83.50 194 CYS A O 1
ATOM 1561 N N . SER A 1 195 ? -33.309 13.261 4.693 1.00 76.44 195 SER A N 1
ATOM 1562 C CA . SER A 1 195 ? -34.106 14.008 5.676 1.00 76.44 195 SER A CA 1
ATOM 1563 C C . SER A 1 195 ? -35.563 13.527 5.672 1.00 76.44 195 SER A C 1
ATOM 1565 O O . SER A 1 195 ? -36.176 13.394 4.615 1.00 76.44 195 SER A O 1
ATOM 1567 N N . GLY A 1 196 ? -36.125 13.243 6.853 1.00 77.06 196 GLY A N 1
ATOM 1568 C CA . GLY A 1 196 ? -37.484 12.702 7.018 1.00 77.06 196 GLY A CA 1
ATOM 1569 C C . GLY A 1 196 ? -37.509 11.255 7.525 1.00 77.06 196 GLY A C 1
ATOM 1570 O O . GLY A 1 196 ? -36.518 10.776 8.069 1.00 77.06 196 GLY A O 1
ATOM 1571 N N . LYS A 1 197 ? -38.649 10.562 7.371 1.00 77.81 197 LYS A N 1
ATOM 1572 C CA . LYS A 1 197 ? -38.792 9.153 7.781 1.00 77.81 197 LYS A CA 1
ATOM 1573 C C . LYS A 1 197 ? -37.891 8.255 6.932 1.00 77.81 197 LYS A C 1
ATOM 1575 O O . LYS A 1 197 ? -38.012 8.244 5.708 1.00 77.81 197 LYS A O 1
ATOM 1580 N N . LYS A 1 198 ? -37.017 7.495 7.592 1.00 86.12 198 LYS A N 1
ATOM 1581 C CA . LYS A 1 198 ? -36.067 6.570 6.969 1.00 86.12 198 LYS A CA 1
ATOM 1582 C C . LYS A 1 198 ? -36.599 5.143 7.069 1.00 86.12 198 LYS A C 1
ATOM 1584 O O . LYS A 1 198 ? -37.050 4.720 8.129 1.00 86.12 198 LYS A O 1
ATOM 1589 N N . PHE A 1 199 ? -36.520 4.408 5.967 1.00 86.06 199 PHE A N 1
ATOM 1590 C CA . PHE A 1 199 ? -36.954 3.018 5.874 1.00 86.06 199 PHE A CA 1
ATOM 1591 C C . PHE A 1 199 ? -35.889 2.203 5.147 1.00 86.06 199 PHE A C 1
ATOM 1593 O O . PHE A 1 199 ? -35.343 2.655 4.138 1.00 86.06 199 PHE A O 1
ATOM 1600 N N . PHE A 1 200 ? -35.616 1.000 5.643 1.00 87.12 200 PHE A N 1
ATOM 1601 C CA . PHE A 1 200 ? -34.696 0.060 5.019 1.00 87.12 200 PHE A CA 1
ATOM 1602 C C . PHE A 1 200 ? -35.348 -1.318 4.915 1.00 87.12 200 PHE A C 1
ATOM 1604 O O . PHE A 1 200 ? -35.774 -1.887 5.919 1.00 87.12 200 PHE A O 1
ATOM 1611 N N . LEU A 1 201 ? -35.388 -1.855 3.692 1.00 86.38 201 LEU A N 1
ATOM 1612 C CA . LEU A 1 201 ? -35.894 -3.192 3.403 1.00 86.38 201 LEU A CA 1
ATOM 1613 C C . LEU A 1 201 ? -34.826 -4.025 2.717 1.00 86.38 201 LEU A C 1
ATOM 1615 O O . LEU A 1 201 ? -34.319 -3.656 1.656 1.00 86.38 201 LEU A O 1
ATOM 1619 N N . LEU A 1 202 ? -34.529 -5.173 3.311 1.00 84.56 202 LEU A N 1
ATOM 1620 C CA . LEU A 1 202 ? -33.638 -6.166 2.742 1.00 84.56 202 LEU A CA 1
ATOM 1621 C C . LEU A 1 202 ? -34.380 -7.489 2.628 1.00 84.56 202 LEU A C 1
ATOM 1623 O O . LEU A 1 202 ? -34.829 -8.044 3.625 1.00 84.56 202 LEU A O 1
ATOM 1627 N N . LYS A 1 203 ? -34.500 -7.977 1.394 1.00 85.25 203 LYS A N 1
ATOM 1628 C CA . LYS A 1 203 ? -35.147 -9.246 1.077 1.00 85.25 203 LYS A CA 1
ATOM 1629 C C . LYS A 1 203 ? -34.220 -10.077 0.207 1.00 85.25 203 LYS A C 1
ATOM 1631 O O . LYS A 1 203 ? -33.853 -9.632 -0.882 1.00 85.25 203 LYS A O 1
ATOM 1636 N N . SER A 1 204 ? -33.842 -11.270 0.657 1.00 79.81 204 SER A N 1
ATOM 1637 C CA . SER A 1 204 ? -33.199 -12.233 -0.235 1.00 79.81 204 SER A CA 1
ATOM 1638 C C . SER A 1 204 ? -34.262 -13.037 -0.981 1.00 79.81 204 SER A C 1
ATOM 1640 O O . SER A 1 204 ? -35.276 -13.453 -0.425 1.00 79.81 204 SER A O 1
ATOM 1642 N N . ILE A 1 205 ? -34.036 -13.239 -2.277 1.00 68.19 205 ILE A N 1
ATOM 1643 C CA . ILE A 1 205 ? -34.832 -14.149 -3.096 1.00 68.19 205 ILE A CA 1
ATOM 1644 C C . ILE A 1 205 ? -33.874 -15.228 -3.562 1.00 68.19 205 ILE A C 1
ATOM 1646 O O . ILE A 1 205 ? -33.060 -15.019 -4.461 1.00 68.19 205 ILE A O 1
ATOM 1650 N N . THR A 1 206 ? -33.949 -16.385 -2.928 1.00 62.28 206 THR A N 1
ATOM 1651 C CA . THR A 1 206 ? -33.282 -17.585 -3.406 1.00 62.28 206 THR A CA 1
ATOM 1652 C C . THR A 1 206 ? -34.266 -18.332 -4.287 1.00 62.28 206 THR A C 1
ATOM 1654 O O . THR A 1 206 ? -35.301 -18.823 -3.841 1.00 62.28 206 THR A O 1
ATOM 1657 N N . ALA A 1 207 ? -33.969 -18.386 -5.587 1.00 50.22 207 ALA A N 1
ATOM 1658 C CA . ALA A 1 207 ? -34.654 -19.311 -6.471 1.00 50.22 207 ALA A CA 1
ATOM 1659 C C . ALA A 1 207 ? -34.363 -20.712 -5.933 1.00 50.22 207 ALA A C 1
ATOM 1661 O O . ALA A 1 207 ? -33.231 -21.189 -6.020 1.00 50.22 207 ALA A O 1
ATOM 1662 N N . LYS A 1 208 ? -35.369 -21.337 -5.316 1.00 43.94 208 LYS A N 1
ATOM 1663 C CA . LYS A 1 208 ? -35.349 -22.752 -4.960 1.00 43.94 208 LYS A CA 1
ATOM 1664 C C . LYS A 1 208 ? -34.947 -23.485 -6.237 1.00 43.94 208 LYS A C 1
ATOM 1666 O O . LYS A 1 208 ? -35.723 -23.513 -7.191 1.00 43.94 208 LYS A O 1
ATOM 1671 N N . ALA A 1 209 ? -33.710 -23.974 -6.299 1.00 38.75 209 ALA A N 1
ATOM 1672 C CA . ALA A 1 209 ? -33.274 -24.817 -7.394 1.00 38.75 209 ALA A CA 1
ATOM 1673 C C . ALA A 1 209 ? -34.134 -26.078 -7.302 1.00 38.75 209 ALA A C 1
ATOM 1675 O O . ALA A 1 209 ? -33.933 -26.933 -6.448 1.00 38.75 209 ALA A O 1
ATOM 1676 N N . MET A 1 210 ? -35.186 -26.105 -8.109 1.00 31.36 210 MET A N 1
ATOM 1677 C CA . MET A 1 210 ? -35.958 -27.290 -8.404 1.00 31.36 210 MET A CA 1
ATOM 1678 C C . MET A 1 210 ? -35.038 -28.170 -9.245 1.00 31.36 210 MET A C 1
ATOM 1680 O O . MET A 1 210 ? -35.002 -27.982 -10.454 1.00 31.36 210 MET A O 1
ATOM 1684 N N . LEU A 1 211 ? -34.239 -29.020 -8.596 1.00 31.69 211 LEU A N 1
ATOM 1685 C CA . LEU A 1 211 ? -33.585 -30.211 -9.150 1.00 31.69 211 LEU A CA 1
ATOM 1686 C C . LEU A 1 211 ? -33.186 -31.145 -8.000 1.00 31.69 211 LEU A C 1
ATOM 1688 O O . LEU A 1 211 ? -32.397 -30.708 -7.134 1.00 31.69 211 LEU A O 1
#

pLDDT: mean 83.54, std 11.51, range [31.36, 97.94]

Sequence (211 aa):
MIPQSDWFSTIFVSLASLYQFVSFFANGSFGQFQMIILIISILGTNFAILFLYDTLYLSFSAKTEKVLLKQQNKAYEKQLDLMRKSLDSVQTVRHNIKNHMIALKNLNFNKEDTRFGEYVDNIISSVNARTVYSNSENVIVDSILNYKLQTMENMDIELHVEVDVPKKLSISAYDMTVILGNLMDNAITALDKCSGKKFFLLKSITAKAML